Protein AF-A0A2H9PTA5-F1 (afdb_monomer)

Solvent-accessible surface area (backbone atoms only — not comparable to full-atom values): 11024 Å² total; per-residue (Å²): 122,48,74,57,98,86,45,76,30,78,51,72,66,49,39,46,55,48,64,68,70,47,54,70,69,61,44,50,52,39,56,76,72,36,46,62,18,50,44,36,25,69,76,65,67,36,53,55,58,11,53,51,41,61,73,38,91,43,72,67,51,35,45,45,54,54,42,55,61,47,40,54,53,44,40,57,26,69,36,82,47,100,76,59,67,31,72,74,50,74,44,82,86,45,58,68,69,48,54,50,52,42,53,49,52,53,52,55,42,68,40,52,39,57,82,94,62,37,47,71,46,92,83,70,49,81,30,40,29,56,59,47,40,47,55,48,36,77,73,52,52,71,69,57,44,51,74,44,40,52,101,88,46,36,51,63,23,53,42,36,26,72,63,68,67,36,54,68,62,16,59,65,43,48,77,45,86,47,44,67,54,32,41,51,47,54,49,50,64,56,44,54,56,60,74,64,85

Mean predicted aligned error: 10.36 Å

pLDDT: mean 80.65, std 17.38, range [29.5, 98.12]

Secondary structure (DSSP, 8-state):
-EEETTEEE-SHHHHHHHHHHS-HHHHHHHHHTTHHHHHHHHHS--HHHHHHHHT--SHHHHHHHHHHHHHHHHHHHTT-SSS---TTTS-TTS-HHHHHHHHHHHHHHTPPPPGGG-EE-TT--EE-SHHHHHHHHHH--HHHHHHHEETTEEHHHHHHHHTS--HHHHHHHTT--SHHHHHHHHHHHHHHTGGG-

Structure (mmCIF, N/CA/C/O backbone):
data_AF-A0A2H9PTA5-F1
#
_entry.id   AF-A0A2H9PTA5-F1
#
loop_
_atom_site.group_PDB
_atom_site.id
_atom_site.type_symbol
_atom_site.label_atom_id
_atom_site.label_alt_id
_atom_site.label_comp_id
_atom_site.label_asym_id
_atom_site.label_entity_id
_atom_site.label_seq_id
_atom_site.pdbx_PDB_ins_code
_atom_site.Cartn_x
_atom_site.Cartn_y
_atom_site.Cartn_z
_atom_site.occupancy
_atom_site.B_iso_or_equiv
_atom_site.auth_seq_id
_atom_site.auth_comp_id
_atom_site.auth_asym_id
_atom_site.auth_atom_id
_atom_site.pdbx_PDB_model_num
ATOM 1 N N . PHE A 1 1 ? 10.442 -15.833 -9.666 1.00 66.56 1 PHE A N 1
ATOM 2 C CA . PHE A 1 1 ? 11.610 -14.978 -9.965 1.00 66.56 1 PHE A CA 1
ATOM 3 C C . PHE A 1 1 ? 11.632 -14.713 -11.459 1.00 66.56 1 PHE A C 1
ATOM 5 O O . PHE A 1 1 ? 11.090 -15.524 -12.198 1.00 66.56 1 PHE A O 1
ATOM 12 N N . TRP A 1 2 ? 12.204 -13.598 -11.894 1.00 85.12 2 TRP A N 1
ATOM 13 C CA . TRP A 1 2 ? 12.368 -13.260 -13.309 1.00 85.12 2 TRP A CA 1
ATOM 14 C C . TRP A 1 2 ? 13.850 -13.190 -13.646 1.00 85.12 2 TRP A C 1
ATOM 16 O O . TRP A 1 2 ? 14.659 -12.907 -12.766 1.00 85.12 2 TRP A O 1
ATOM 26 N N . THR A 1 3 ? 14.224 -13.503 -14.880 1.00 84.75 3 THR A N 1
ATOM 27 C CA . THR A 1 3 ? 15.625 -13.487 -15.297 1.00 84.75 3 THR A CA 1
ATOM 28 C C . THR A 1 3 ? 15.784 -12.549 -16.474 1.00 84.75 3 THR A C 1
ATOM 30 O O . THR A 1 3 ? 15.148 -12.741 -17.505 1.00 84.75 3 THR A O 1
ATOM 33 N N . VAL A 1 4 ? 16.666 -11.566 -16.314 1.00 84.56 4 VAL A N 1
ATOM 34 C CA . VAL A 1 4 ? 17.007 -10.577 -17.336 1.00 84.56 4 VAL A CA 1
ATOM 35 C C . VAL A 1 4 ? 18.513 -10.591 -17.515 1.00 84.56 4 VAL A C 1
ATOM 37 O O . VAL A 1 4 ? 19.247 -10.367 -16.554 1.00 84.56 4 VAL A O 1
ATOM 40 N N . ASN A 1 5 ? 18.986 -10.905 -18.723 1.00 83.06 5 ASN A N 1
ATOM 41 C CA . ASN A 1 5 ? 20.417 -11.009 -19.039 1.00 83.06 5 ASN A CA 1
AT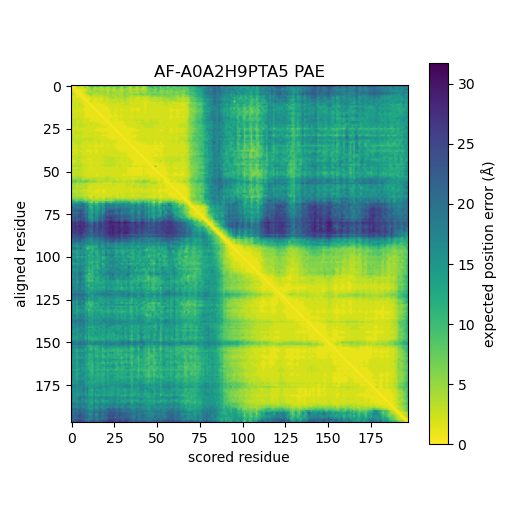OM 42 C C . ASN A 1 5 ? 21.205 -11.859 -18.020 1.00 83.06 5 ASN A C 1
ATOM 44 O O . ASN A 1 5 ? 22.286 -11.488 -17.571 1.00 83.06 5 ASN A O 1
ATOM 48 N N . GLY A 1 6 ? 20.625 -12.985 -17.591 1.00 81.75 6 GLY A N 1
ATOM 49 C CA . GLY A 1 6 ? 21.226 -13.881 -16.594 1.00 81.75 6 GLY A CA 1
ATOM 50 C C . GLY A 1 6 ? 21.138 -13.395 -15.140 1.00 81.75 6 GLY A C 1
ATOM 51 O O . GLY A 1 6 ? 21.416 -14.169 -14.225 1.00 81.75 6 GLY A O 1
ATOM 52 N N . THR A 1 7 ? 20.685 -12.164 -14.894 1.00 81.44 7 THR A N 1
ATOM 53 C CA . THR A 1 7 ? 20.426 -11.649 -13.545 1.00 81.44 7 THR A CA 1
ATOM 54 C C . THR A 1 7 ? 19.051 -12.097 -13.077 1.00 81.44 7 THR A C 1
ATOM 56 O O . THR A 1 7 ? 18.045 -11.867 -13.743 1.00 81.44 7 THR A O 1
ATOM 59 N N . CYS A 1 8 ? 18.999 -12.751 -11.920 1.00 87.69 8 CYS A N 1
ATOM 60 C CA . CYS A 1 8 ? 17.752 -13.193 -11.311 1.00 87.69 8 CYS A CA 1
ATOM 61 C C . CYS A 1 8 ? 17.180 -12.088 -10.415 1.00 87.69 8 CYS A C 1
ATOM 63 O O . CYS A 1 8 ? 17.809 -11.717 -9.426 1.00 87.69 8 CYS A O 1
ATOM 65 N N . VAL A 1 9 ? 15.984 -11.618 -10.753 1.00 87.44 9 VAL A N 1
ATOM 66 C CA . VAL A 1 9 ? 15.215 -10.593 -10.053 1.00 87.44 9 VAL A CA 1
ATOM 67 C C . VAL A 1 9 ? 14.108 -11.255 -9.235 1.00 87.44 9 VAL A C 1
ATOM 69 O O . VAL A 1 9 ? 13.284 -12.019 -9.755 1.00 87.44 9 VAL A O 1
ATOM 72 N N . ARG A 1 10 ? 14.091 -10.997 -7.925 1.00 80.94 10 ARG A N 1
ATOM 73 C CA . ARG A 1 10 ? 13.157 -11.640 -6.982 1.00 80.94 10 ARG A CA 1
ATOM 74 C C . ARG A 1 10 ? 12.347 -10.663 -6.147 1.00 80.94 10 ARG A C 1
ATOM 76 O O . ARG A 1 10 ? 11.330 -11.061 -5.596 1.00 80.94 10 ARG A O 1
ATOM 83 N N . ASN A 1 11 ? 12.785 -9.416 -6.042 1.00 77.62 11 ASN A N 1
ATOM 84 C CA . ASN A 1 11 ? 12.109 -8.368 -5.284 1.00 77.62 11 ASN A CA 1
ATOM 85 C C . ASN A 1 11 ? 12.286 -7.006 -5.974 1.00 77.62 11 ASN A C 1
ATOM 87 O O . ASN A 1 11 ? 13.001 -6.889 -6.968 1.00 77.62 11 ASN A O 1
ATOM 91 N N . VAL A 1 12 ? 11.626 -5.978 -5.442 1.00 80.31 12 VAL A N 1
ATOM 92 C CA . VAL A 1 12 ? 11.647 -4.617 -6.000 1.00 80.31 12 VAL A CA 1
ATOM 93 C C . VAL A 1 12 ? 13.015 -3.934 -5.933 1.00 80.31 12 VAL A C 1
ATOM 95 O O . VAL A 1 12 ? 13.322 -3.139 -6.816 1.00 80.31 12 VAL A O 1
ATOM 98 N N . LEU A 1 13 ? 13.860 -4.266 -4.951 1.00 75.56 13 LEU A N 1
ATOM 99 C CA . LEU A 1 13 ? 15.215 -3.716 -4.856 1.00 75.56 13 LEU A CA 1
ATOM 100 C C . LEU A 1 13 ? 16.120 -4.307 -5.943 1.00 75.56 13 LEU A C 1
ATOM 102 O O . LEU A 1 13 ? 16.784 -3.569 -6.667 1.00 75.56 13 LEU A O 1
ATOM 106 N N . GLU A 1 14 ? 16.092 -5.631 -6.099 1.00 81.69 14 GLU A N 1
ATOM 107 C CA . GLU A 1 14 ? 16.781 -6.337 -7.183 1.00 81.69 14 GLU A CA 1
ATOM 108 C C . GLU A 1 14 ? 16.258 -5.884 -8.553 1.00 81.69 14 GLU A C 1
ATOM 110 O O . GLU A 1 14 ? 17.028 -5.795 -9.506 1.00 81.69 14 GLU A O 1
ATOM 115 N N . LEU A 1 15 ? 14.967 -5.546 -8.658 1.00 87.38 15 LEU A N 1
ATOM 116 C CA . LEU A 1 15 ? 14.390 -4.985 -9.877 1.00 87.38 15 LEU A CA 1
ATOM 117 C C . LEU A 1 15 ? 14.953 -3.594 -10.174 1.00 87.38 15 LEU A C 1
ATOM 119 O O . LEU A 1 15 ? 15.344 -3.342 -11.308 1.00 87.38 15 LEU A O 1
ATOM 123 N N . ALA A 1 16 ? 15.026 -2.708 -9.177 1.00 85.62 16 ALA A N 1
ATOM 124 C CA . ALA A 1 16 ? 15.640 -1.391 -9.337 1.00 85.62 16 ALA A CA 1
ATOM 125 C C . ALA A 1 16 ? 17.106 -1.514 -9.782 1.00 85.62 16 ALA A C 1
ATOM 127 O O . ALA A 1 16 ? 17.514 -0.865 -10.741 1.00 85.62 16 ALA A O 1
ATOM 128 N N . GLN A 1 17 ? 17.874 -2.399 -9.139 1.00 82.31 17 GLN A N 1
ATOM 129 C CA . GLN A 1 17 ? 19.265 -2.680 -9.509 1.00 82.31 17 GLN A CA 1
ATOM 130 C C . GLN A 1 17 ? 19.382 -3.227 -10.936 1.00 82.31 17 GLN A C 1
ATOM 132 O O . GLN A 1 17 ? 20.259 -2.802 -11.685 1.00 82.31 17 GLN A O 1
ATOM 137 N N . CYS A 1 18 ? 18.483 -4.135 -11.326 1.00 91.06 18 CYS A N 1
ATOM 138 C CA . CYS A 1 18 ? 18.420 -4.679 -12.677 1.00 91.06 18 CYS A CA 1
ATOM 139 C C . CYS A 1 18 ? 18.107 -3.587 -13.706 1.00 91.06 18 CYS A C 1
ATOM 141 O O . CYS A 1 18 ? 18.875 -3.403 -14.641 1.00 91.06 18 CYS A O 1
ATOM 143 N N . ILE A 1 19 ? 17.046 -2.800 -13.512 1.00 91.19 19 ILE A N 1
ATOM 144 C CA . ILE A 1 19 ? 16.679 -1.695 -14.414 1.00 91.19 19 ILE A CA 1
ATOM 145 C C . ILE A 1 19 ? 17.823 -0.684 -14.542 1.00 91.19 19 ILE A C 1
ATOM 147 O O . ILE A 1 19 ? 18.074 -0.161 -15.627 1.00 91.19 19 ILE A O 1
ATOM 151 N N . GLN A 1 20 ? 18.534 -0.413 -13.447 1.00 90.88 20 GLN A N 1
ATOM 152 C CA . GLN A 1 20 ? 19.657 0.514 -13.453 1.00 90.88 20 GLN A CA 1
ATOM 153 C C . GLN A 1 20 ? 20.854 -0.004 -14.264 1.00 90.88 20 GLN A C 1
ATOM 155 O O . GLN A 1 20 ? 21.543 0.808 -14.880 1.00 90.88 20 GLN A O 1
ATOM 160 N N . SER A 1 21 ? 21.090 -1.321 -14.294 1.00 90.94 21 SER A N 1
ATOM 161 C CA . SER A 1 21 ? 22.225 -1.932 -14.997 1.00 90.94 21 SER A CA 1
ATOM 162 C C . SER A 1 21 ? 21.968 -2.257 -16.471 1.00 90.94 21 SER A C 1
ATOM 164 O O . SER A 1 21 ? 22.924 -2.515 -17.202 1.00 90.94 21 SER A O 1
ATOM 166 N N . LEU A 1 22 ? 20.712 -2.232 -16.926 1.00 92.31 22 LEU A N 1
ATOM 167 C CA . LEU A 1 22 ? 20.365 -2.466 -18.328 1.00 92.31 22 LEU A CA 1
ATOM 168 C C . LEU A 1 22 ? 20.921 -1.380 -19.257 1.00 92.31 22 LEU A C 1
ATOM 170 O O . LEU A 1 22 ? 20.969 -0.198 -18.913 1.00 92.31 22 LEU A O 1
ATOM 174 N N . ASP A 1 23 ? 21.284 -1.750 -20.481 1.00 94.31 23 ASP A N 1
ATOM 175 C CA . ASP A 1 23 ? 21.436 -0.773 -21.557 1.00 94.31 23 ASP A CA 1
ATOM 176 C C . ASP A 1 23 ? 20.057 -0.246 -22.007 1.00 94.31 23 ASP A C 1
ATOM 178 O O . ASP A 1 23 ? 19.011 -0.819 -21.695 1.00 94.31 23 ASP A O 1
ATOM 182 N N . GLU A 1 24 ? 20.040 0.888 -22.713 1.00 92.88 24 GLU A N 1
ATOM 183 C CA . GLU A 1 24 ? 18.778 1.554 -23.069 1.00 92.88 24 GLU A CA 1
ATOM 184 C C . GLU A 1 24 ? 17.932 0.732 -24.040 1.00 92.88 24 GLU A C 1
ATOM 186 O O . GLU A 1 24 ? 16.713 0.722 -23.905 1.00 92.88 24 GLU A O 1
ATOM 191 N N . ALA A 1 25 ? 18.548 -0.006 -24.967 1.00 94.75 25 ALA A N 1
ATOM 192 C CA . ALA A 1 25 ? 17.800 -0.827 -25.911 1.00 94.75 25 ALA A CA 1
ATOM 193 C C . ALA A 1 25 ? 17.107 -1.990 -25.190 1.00 94.75 25 ALA A C 1
ATOM 195 O O . ALA A 1 25 ? 15.915 -2.218 -25.401 1.00 94.75 25 ALA A O 1
ATOM 196 N N . THR A 1 26 ? 17.814 -2.671 -24.284 1.00 94.62 26 THR A N 1
ATOM 197 C CA . THR A 1 26 ? 17.233 -3.756 -23.482 1.00 94.62 26 THR A CA 1
ATOM 198 C C . THR A 1 26 ? 16.133 -3.248 -22.548 1.00 94.62 26 THR A C 1
ATOM 200 O O . THR A 1 26 ? 15.065 -3.858 -22.471 1.00 94.62 26 THR A O 1
ATOM 203 N N . TYR A 1 27 ? 16.349 -2.115 -21.867 1.00 94.44 27 TYR A N 1
ATOM 204 C CA . TYR A 1 27 ? 15.319 -1.501 -21.024 1.00 94.44 27 TYR A CA 1
ATOM 205 C C . TYR A 1 27 ? 14.057 -1.170 -21.831 1.00 94.44 27 TYR A C 1
ATOM 207 O O . TYR A 1 27 ? 12.963 -1.569 -21.436 1.00 94.44 27 TYR A O 1
ATOM 215 N N . GLN A 1 28 ? 14.205 -0.483 -22.970 1.00 93.75 28 GLN A N 1
ATOM 216 C CA . GLN A 1 28 ? 13.075 -0.106 -23.823 1.00 93.75 28 GLN A CA 1
ATOM 217 C C . GLN A 1 28 ? 12.346 -1.334 -24.367 1.00 93.75 28 GLN A C 1
ATOM 219 O O . GLN A 1 28 ? 11.119 -1.341 -24.388 1.00 93.75 28 GLN A O 1
ATOM 224 N N . GLY A 1 29 ? 13.080 -2.391 -24.729 1.00 94.75 29 GLY A N 1
ATOM 225 C CA . GLY A 1 29 ? 12.498 -3.672 -25.113 1.00 94.75 29 GLY A CA 1
ATOM 226 C C . GLY A 1 29 ? 11.561 -4.208 -24.031 1.00 94.75 29 GLY A C 1
ATOM 227 O O . GLY A 1 29 ? 10.374 -4.386 -24.287 1.00 94.75 29 GLY A O 1
ATOM 228 N N . HIS A 1 30 ? 12.048 -4.392 -22.805 1.00 94.50 30 HIS A N 1
ATOM 229 C CA . HIS A 1 30 ? 11.217 -4.884 -21.700 1.00 94.50 30 HIS A CA 1
ATOM 230 C C . HIS A 1 30 ? 10.069 -3.936 -21.326 1.00 94.50 30 HIS A C 1
ATOM 232 O O . HIS A 1 30 ? 8.968 -4.389 -21.007 1.00 94.50 30 HIS A O 1
ATOM 238 N N . GLN A 1 31 ? 10.300 -2.622 -21.386 1.00 94.50 31 GLN A N 1
ATOM 239 C CA . GLN A 1 31 ? 9.284 -1.617 -21.081 1.00 94.50 31 GLN A CA 1
ATOM 240 C C . GLN A 1 31 ? 8.134 -1.651 -22.096 1.00 94.50 31 GLN A C 1
ATOM 242 O O . GLN A 1 31 ? 6.973 -1.644 -21.699 1.00 94.50 31 GLN A O 1
ATOM 247 N N . GLN A 1 32 ? 8.439 -1.744 -23.394 1.00 93.56 32 GLN A N 1
ATOM 248 C CA . GLN A 1 32 ? 7.432 -1.812 -24.460 1.00 93.56 32 GLN A CA 1
ATOM 249 C C . GLN A 1 32 ? 6.572 -3.075 -24.381 1.00 93.56 32 GLN A C 1
ATOM 251 O O . GLN A 1 32 ? 5.386 -3.026 -24.699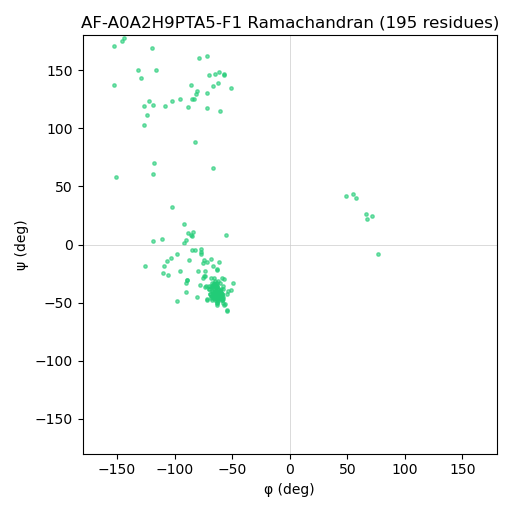 1.00 93.56 32 GL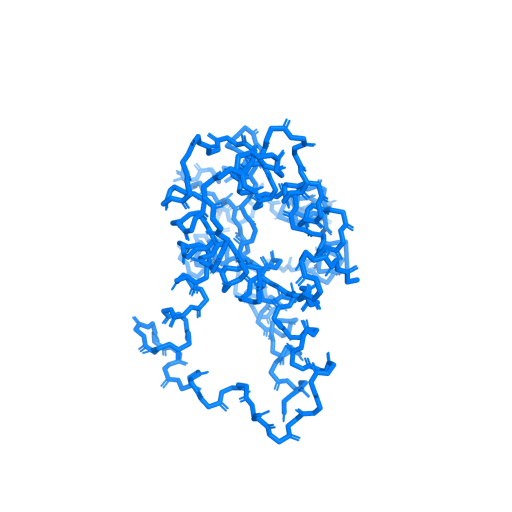N A O 1
ATOM 256 N N . HIS A 1 33 ? 7.151 -4.192 -23.936 1.00 94.94 33 HIS A N 1
ATOM 257 C CA . HIS A 1 33 ? 6.416 -5.441 -23.732 1.00 94.94 33 HIS A CA 1
ATOM 258 C C . HIS A 1 33 ? 5.673 -5.491 -22.387 1.00 94.94 33 HIS A C 1
ATOM 260 O O . HIS A 1 33 ? 4.929 -6.436 -22.134 1.00 94.94 33 HIS A O 1
ATOM 266 N N . GLY A 1 34 ? 5.842 -4.484 -21.520 1.00 94.25 34 GLY A N 1
ATOM 267 C CA . GLY A 1 34 ? 5.227 -4.465 -20.194 1.00 94.25 34 GLY A CA 1
ATOM 268 C C . GLY A 1 34 ? 5.770 -5.555 -19.265 1.00 94.25 34 GLY A C 1
ATOM 269 O O . GLY A 1 34 ? 5.066 -5.997 -18.355 1.00 94.25 34 GLY A O 1
ATOM 270 N N . ASP A 1 35 ? 7.008 -6.011 -19.474 1.00 94.94 35 ASP A N 1
ATOM 271 C CA . ASP A 1 35 ? 7.580 -7.124 -18.710 1.00 94.94 35 ASP A CA 1
ATOM 272 C C . ASP A 1 35 ? 7.745 -6.751 -17.232 1.00 94.94 35 ASP A C 1
ATOM 274 O O . ASP A 1 35 ? 7.382 -7.520 -16.339 1.00 94.94 35 ASP A O 1
ATOM 278 N N . PHE A 1 36 ? 8.228 -5.533 -16.961 1.00 93.88 36 PHE A N 1
ATOM 279 C CA . PHE A 1 36 ? 8.407 -5.026 -15.600 1.00 93.88 36 PHE A CA 1
ATOM 280 C C . PHE A 1 36 ? 7.072 -4.898 -14.856 1.00 93.88 36 PHE A C 1
ATOM 282 O O . PHE A 1 36 ? 6.938 -5.389 -13.732 1.00 93.88 36 PHE A O 1
ATOM 289 N N . SER A 1 37 ? 6.077 -4.254 -15.476 1.00 93.38 37 SER A N 1
ATOM 290 C CA . SER A 1 37 ? 4.762 -4.025 -14.870 1.00 93.38 37 SER A CA 1
ATOM 291 C C . SER A 1 37 ? 4.020 -5.339 -14.627 1.00 93.38 37 SER A C 1
ATOM 293 O O . SER A 1 37 ? 3.480 -5.551 -13.535 1.00 93.38 37 SER A O 1
ATOM 295 N N . SER A 1 38 ? 4.058 -6.252 -15.601 1.00 93.50 38 SER A N 1
ATOM 296 C CA . SER A 1 38 ? 3.453 -7.581 -15.509 1.00 93.50 38 SER A CA 1
ATOM 297 C C . SER A 1 38 ? 4.116 -8.422 -14.427 1.00 93.50 38 SER A C 1
ATOM 299 O O . SER A 1 38 ? 3.429 -9.026 -13.599 1.00 93.50 38 SER A O 1
ATOM 301 N N . TRP A 1 39 ? 5.451 -8.444 -14.382 1.00 93.69 39 TRP A N 1
ATOM 302 C CA . TRP A 1 39 ? 6.174 -9.214 -13.380 1.00 93.69 39 TRP A CA 1
ATOM 303 C C . TRP A 1 39 ? 5.877 -8.720 -11.963 1.00 93.69 39 TRP A C 1
ATOM 305 O O . TRP A 1 39 ? 5.521 -9.523 -11.099 1.00 93.69 39 TRP A O 1
ATOM 315 N N . VAL A 1 40 ? 5.946 -7.409 -11.724 1.00 86.19 40 VAL A N 1
ATOM 316 C CA . VAL A 1 40 ? 5.652 -6.832 -10.405 1.00 86.19 40 VAL A CA 1
ATOM 317 C C . VAL A 1 40 ? 4.201 -7.087 -9.987 1.00 86.19 40 VAL A C 1
ATOM 319 O O . VAL A 1 40 ? 3.954 -7.500 -8.852 1.00 86.19 40 VAL A O 1
ATOM 322 N N . SER A 1 41 ? 3.241 -6.895 -10.894 1.00 85.25 41 SER A N 1
ATOM 323 C CA . SER A 1 41 ? 1.820 -7.106 -10.591 1.00 85.25 41 SER A CA 1
ATOM 324 C C . SER A 1 41 ? 1.522 -8.559 -10.245 1.00 85.25 41 SER A C 1
ATOM 326 O O . SER A 1 41 ? 0.862 -8.834 -9.246 1.00 85.25 41 SER A O 1
ATOM 328 N N . ASN A 1 42 ? 2.031 -9.490 -11.051 1.00 86.44 42 ASN A N 1
ATOM 329 C CA . ASN A 1 42 ? 1.621 -10.889 -10.985 1.00 86.44 42 ASN A CA 1
ATOM 330 C C . ASN A 1 42 ? 2.488 -11.706 -10.028 1.00 86.44 42 ASN A C 1
ATOM 332 O O . ASN A 1 42 ? 1.971 -12.540 -9.294 1.00 86.44 42 ASN A O 1
ATOM 336 N N . SER A 1 43 ? 3.804 -11.477 -10.033 1.00 85.50 43 SER A N 1
ATOM 337 C CA . SER A 1 43 ? 4.750 -12.281 -9.248 1.00 85.50 43 SER A CA 1
ATOM 338 C C . SER A 1 43 ? 4.984 -11.729 -7.849 1.00 85.50 43 SER A C 1
ATOM 340 O O . SER A 1 43 ? 5.227 -12.506 -6.931 1.00 85.50 43 SER A O 1
ATOM 342 N N . LEU A 1 44 ? 4.946 -10.403 -7.676 1.00 76.50 44 LEU A N 1
ATOM 343 C CA . LEU A 1 44 ? 5.096 -9.782 -6.355 1.00 76.50 44 LEU A CA 1
ATOM 344 C C . LEU A 1 44 ? 3.753 -9.418 -5.718 1.00 76.50 44 LEU A C 1
ATOM 346 O O . LEU A 1 44 ? 3.725 -9.066 -4.541 1.00 76.50 44 LEU A O 1
ATOM 350 N N . HIS A 1 45 ? 2.651 -9.537 -6.467 1.00 76.12 45 HIS A N 1
ATOM 351 C CA . HIS A 1 45 ? 1.321 -9.097 -6.049 1.00 76.12 45 HIS A CA 1
ATOM 352 C C . HIS A 1 45 ? 1.300 -7.618 -5.642 1.00 76.12 45 HIS A C 1
ATOM 354 O O . HIS A 1 45 ? 0.701 -7.278 -4.627 1.00 76.12 45 HIS A O 1
ATOM 360 N N . LEU A 1 46 ? 1.973 -6.766 -6.429 1.00 74.44 46 LEU A N 1
ATOM 361 C CA . LEU A 1 46 ? 2.036 -5.310 -6.238 1.00 74.44 46 LEU A CA 1
ATOM 362 C C . LEU A 1 46 ? 1.436 -4.564 -7.449 1.00 74.44 46 LEU A C 1
ATOM 364 O O . LEU A 1 46 ? 2.150 -3.821 -8.137 1.00 74.44 46 LEU A O 1
ATOM 368 N N . PRO A 1 47 ? 0.146 -4.768 -7.773 1.00 80.50 47 PRO A N 1
ATOM 369 C CA . PRO A 1 47 ? -0.475 -4.217 -8.979 1.00 80.50 47 PRO A CA 1
ATOM 370 C C . PRO A 1 47 ? -0.421 -2.684 -9.064 1.00 80.50 47 PRO A C 1
ATOM 372 O O . PRO A 1 47 ? -0.358 -2.129 -10.159 1.00 80.50 47 PRO A O 1
ATOM 375 N N . GLY A 1 48 ? -0.395 -1.967 -7.941 1.00 77.31 48 GLY A N 1
ATOM 376 C CA . GLY A 1 48 ? -0.210 -0.519 -7.916 1.00 77.31 48 GLY A CA 1
ATOM 377 C C . GLY A 1 48 ? 1.164 -0.080 -8.425 1.00 77.31 48 GLY A C 1
ATOM 378 O O . GLY A 1 48 ? 1.252 0.906 -9.157 1.00 77.31 48 GLY A O 1
ATOM 379 N N . LEU A 1 49 ? 2.232 -0.806 -8.073 1.00 81.69 49 LEU A N 1
ATOM 380 C CA . LEU A 1 49 ? 3.568 -0.521 -8.607 1.00 81.69 49 LEU A CA 1
ATOM 381 C C . LEU A 1 49 ? 3.656 -0.959 -10.070 1.00 81.69 49 LEU A C 1
ATOM 383 O O . LEU A 1 49 ? 4.273 -0.261 -10.866 1.00 81.69 49 LEU A O 1
ATOM 387 N N . GLY A 1 50 ? 2.990 -2.055 -10.438 1.00 87.19 50 GLY A N 1
ATOM 388 C CA . GLY A 1 50 ? 2.864 -2.470 -11.831 1.00 87.19 50 GLY A CA 1
ATOM 389 C C . GLY A 1 50 ? 2.260 -1.385 -12.722 1.00 87.19 50 GLY A C 1
ATOM 390 O O . GLY A 1 50 ? 2.885 -1.004 -13.705 1.00 87.19 50 GLY A O 1
ATOM 391 N N . ARG A 1 51 ? 1.116 -0.805 -12.329 1.00 87.81 51 ARG A N 1
ATOM 392 C CA . ARG A 1 51 ? 0.499 0.332 -13.042 1.00 87.81 51 ARG A CA 1
ATOM 393 C C . ARG A 1 51 ? 1.419 1.549 -13.113 1.00 87.81 51 ARG A C 1
ATOM 395 O O . ARG A 1 51 ? 1.513 2.202 -14.147 1.00 87.81 51 ARG A O 1
ATOM 402 N N . ALA A 1 52 ? 2.116 1.856 -12.016 1.00 83.56 52 ALA A N 1
ATOM 403 C CA . ALA A 1 52 ? 3.071 2.959 -12.003 1.00 83.56 52 ALA A CA 1
ATOM 404 C C . ALA A 1 52 ? 4.205 2.726 -13.017 1.00 83.56 52 ALA A C 1
ATOM 406 O O . ALA A 1 52 ? 4.532 3.636 -13.772 1.00 83.56 52 ALA A O 1
ATOM 407 N N . LEU A 1 53 ? 4.752 1.507 -13.078 1.00 89.62 53 LEU A N 1
ATOM 408 C CA . LEU A 1 53 ? 5.779 1.116 -14.046 1.00 89.62 53 LEU A CA 1
ATOM 409 C C . LEU A 1 53 ? 5.267 1.106 -15.486 1.00 89.62 53 LEU A C 1
ATOM 411 O O . LEU A 1 53 ? 5.999 1.504 -16.377 1.00 89.62 53 LEU A O 1
ATOM 415 N N . GLU A 1 54 ? 4.025 0.700 -15.722 1.00 92.19 54 GLU A N 1
ATOM 416 C CA . GLU A 1 54 ? 3.411 0.734 -17.053 1.00 92.19 54 GLU A CA 1
ATOM 417 C C . GLU A 1 54 ? 3.280 2.169 -17.586 1.00 92.19 54 GLU A C 1
ATOM 419 O O . GLU A 1 54 ? 3.494 2.426 -18.767 1.00 92.19 54 GLU A O 1
ATOM 424 N N . SER A 1 55 ? 2.989 3.127 -16.701 1.00 88.19 55 SER A N 1
ATOM 425 C CA . SER A 1 55 ? 2.838 4.541 -17.066 1.00 88.19 55 SER A CA 1
ATOM 426 C C . SER A 1 55 ? 4.157 5.293 -17.295 1.00 88.19 55 SER A C 1
ATOM 428 O O . SER A 1 55 ? 4.137 6.449 -17.723 1.00 88.19 55 SER A O 1
ATOM 430 N N . THR A 1 56 ? 5.312 4.691 -16.991 1.00 90.12 56 THR A N 1
ATOM 431 C CA . THR A 1 56 ? 6.602 5.376 -17.124 1.00 90.12 56 THR A CA 1
ATOM 432 C C . THR A 1 56 ? 7.149 5.246 -18.544 1.00 90.12 56 THR A C 1
ATOM 434 O O . THR A 1 56 ? 7.124 4.190 -19.168 1.00 90.12 56 THR A O 1
ATOM 437 N N . THR A 1 57 ? 7.678 6.344 -19.081 1.00 84.75 57 THR A N 1
ATOM 438 C CA . THR A 1 57 ? 8.256 6.379 -20.438 1.00 84.75 57 THR A CA 1
ATOM 439 C C . THR A 1 57 ? 9.780 6.374 -20.434 1.00 84.75 57 THR A C 1
ATOM 441 O O . THR A 1 57 ? 10.411 6.192 -21.472 1.00 84.75 57 THR A O 1
ATOM 444 N N . THR A 1 58 ? 10.395 6.570 -19.267 1.00 90.38 58 THR A N 1
ATOM 445 C CA . THR A 1 58 ? 11.849 6.639 -19.119 1.00 90.38 58 THR A CA 1
ATOM 446 C C . THR A 1 58 ? 12.319 5.750 -17.984 1.00 90.38 58 THR A C 1
ATOM 448 O O . THR A 1 58 ? 11.630 5.578 -16.975 1.00 90.38 58 THR A O 1
ATOM 451 N N . ARG A 1 59 ? 13.547 5.245 -18.118 1.00 91.69 59 ARG A N 1
ATOM 452 C CA . ARG A 1 59 ? 14.226 4.482 -17.068 1.00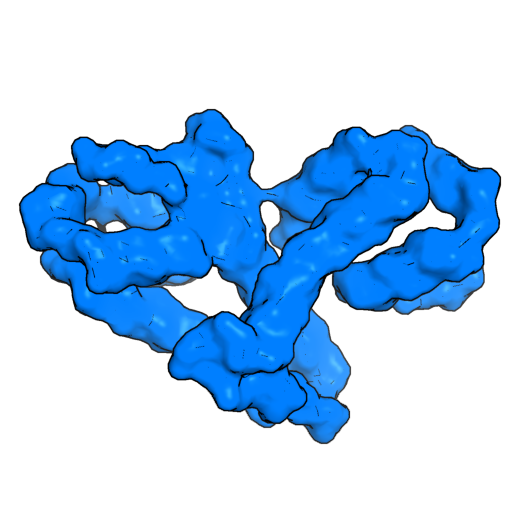 91.69 59 ARG A CA 1
ATOM 453 C C . ARG A 1 59 ? 14.283 5.242 -15.749 1.00 91.69 59 ARG A C 1
ATOM 455 O O . ARG A 1 59 ? 14.023 4.674 -14.695 1.00 91.69 59 ARG A O 1
ATOM 462 N N . GLN A 1 60 ? 14.576 6.540 -15.808 1.00 87.00 60 GLN A N 1
ATOM 463 C CA . GLN A 1 60 ? 14.644 7.380 -14.617 1.00 87.00 60 GLN A CA 1
ATOM 464 C C . GLN A 1 60 ? 13.279 7.492 -13.927 1.00 87.00 60 GLN A C 1
ATOM 466 O O . GLN A 1 60 ? 13.220 7.437 -12.703 1.00 87.00 60 GLN A O 1
ATOM 471 N N . ALA A 1 61 ? 12.184 7.598 -14.688 1.00 83.06 61 ALA A N 1
ATOM 472 C CA . ALA A 1 61 ? 10.836 7.606 -14.129 1.00 83.06 61 ALA A CA 1
ATOM 473 C C . ALA A 1 61 ? 10.460 6.246 -13.520 1.00 83.06 61 ALA A C 1
ATOM 475 O O . ALA A 1 61 ? 9.875 6.217 -12.441 1.00 83.06 61 ALA A O 1
ATOM 476 N N . ALA A 1 62 ? 10.833 5.127 -14.150 1.00 86.44 62 ALA A N 1
ATOM 477 C CA . ALA A 1 62 ? 10.631 3.792 -13.584 1.00 86.44 62 ALA A CA 1
ATOM 478 C C . ALA A 1 62 ? 11.410 3.601 -12.273 1.00 86.44 62 ALA A C 1
ATOM 480 O O . ALA A 1 62 ? 10.839 3.180 -11.266 1.00 86.44 62 ALA A O 1
ATOM 481 N N . LEU A 1 63 ? 12.691 3.986 -12.254 1.00 84.06 63 LEU A N 1
ATOM 482 C CA . LEU A 1 63 ? 13.516 3.977 -11.046 1.00 84.06 63 LEU A CA 1
ATOM 483 C C . LEU A 1 63 ? 12.938 4.898 -9.977 1.00 84.06 63 LEU A C 1
ATOM 485 O O . LEU A 1 63 ? 12.917 4.513 -8.819 1.00 84.06 63 LEU A O 1
ATOM 489 N N . LEU A 1 64 ? 12.421 6.073 -10.339 1.00 78.00 64 LEU A N 1
ATOM 490 C CA . LEU A 1 64 ? 11.755 6.971 -9.400 1.00 78.00 64 LEU A CA 1
ATOM 491 C C . LEU A 1 64 ? 10.434 6.385 -8.883 1.00 78.00 64 LEU A C 1
ATOM 493 O O . LEU A 1 64 ? 10.132 6.549 -7.713 1.00 78.00 64 LEU A O 1
ATOM 497 N N . ALA A 1 65 ? 9.656 5.672 -9.696 1.00 78.06 65 ALA A N 1
ATOM 498 C CA . ALA A 1 65 ? 8.429 5.009 -9.253 1.00 78.06 65 ALA A CA 1
ATOM 499 C C . ALA A 1 65 ? 8.725 3.873 -8.259 1.00 78.06 65 ALA A C 1
ATOM 501 O O . ALA A 1 65 ? 8.076 3.775 -7.212 1.00 78.06 65 ALA A O 1
ATOM 502 N N . ILE A 1 66 ? 9.746 3.059 -8.551 1.00 79.31 66 ILE A N 1
ATOM 503 C CA . ILE A 1 66 ? 10.246 2.025 -7.636 1.00 79.31 66 ILE A CA 1
ATOM 504 C C . ILE A 1 66 ? 10.800 2.685 -6.380 1.00 79.31 66 ILE A C 1
ATOM 506 O O . ILE A 1 66 ? 10.431 2.298 -5.273 1.00 79.31 66 ILE A O 1
ATOM 510 N N . ASN A 1 67 ? 11.636 3.709 -6.540 1.00 71.06 67 ASN A N 1
ATOM 511 C CA . ASN A 1 67 ? 12.312 4.369 -5.439 1.00 71.06 67 ASN A CA 1
ATOM 512 C C . ASN A 1 67 ? 11.351 5.179 -4.595 1.00 71.06 67 ASN A C 1
ATOM 514 O O . ASN A 1 67 ? 11.514 5.116 -3.406 1.00 71.06 67 ASN A O 1
ATOM 518 N N . ASN A 1 68 ? 10.336 5.873 -5.097 1.00 67.25 68 ASN A N 1
ATOM 519 C CA . ASN A 1 68 ? 9.397 6.627 -4.256 1.00 67.25 68 ASN A CA 1
ATOM 520 C C . ASN A 1 68 ? 8.588 5.692 -3.352 1.00 67.25 68 ASN A C 1
ATOM 522 O O . ASN A 1 68 ? 8.433 5.956 -2.160 1.00 67.25 68 ASN A O 1
ATOM 526 N N . ARG A 1 69 ? 8.162 4.541 -3.884 1.00 64.00 69 ARG A N 1
ATOM 527 C CA . ARG A 1 69 ? 7.508 3.494 -3.087 1.00 64.00 69 ARG A CA 1
ATOM 528 C C . ARG A 1 69 ? 8.492 2.808 -2.137 1.00 64.00 69 ARG A C 1
ATOM 530 O O . ARG A 1 69 ? 8.148 2.550 -0.990 1.00 64.00 69 ARG A O 1
ATOM 537 N N . SER A 1 70 ? 9.743 2.629 -2.563 1.00 56.44 70 SER A N 1
ATOM 538 C CA . SER A 1 70 ? 10.843 2.151 -1.715 1.00 56.44 70 SER A CA 1
ATOM 539 C C . SER A 1 70 ? 11.378 3.220 -0.761 1.00 56.44 70 SER A C 1
ATOM 541 O O . SER A 1 70 ? 12.062 2.868 0.178 1.00 56.44 70 SER A O 1
ATOM 543 N N . THR A 1 71 ? 11.094 4.507 -0.960 1.00 46.91 71 THR A N 1
ATOM 544 C CA . THR A 1 71 ? 11.594 5.642 -0.169 1.00 46.91 71 THR A CA 1
ATOM 545 C C . THR A 1 71 ? 10.647 5.890 0.978 1.00 46.91 71 THR A C 1
ATOM 547 O O . THR A 1 71 ? 11.113 6.220 2.047 1.00 46.91 71 THR A O 1
ATOM 550 N N . LEU A 1 72 ? 9.354 5.603 0.832 1.00 47.81 72 LEU A N 1
ATOM 551 C CA . LEU A 1 72 ? 8.466 5.405 1.978 1.00 47.81 72 LEU A CA 1
ATOM 552 C C . LEU A 1 72 ? 8.926 4.219 2.833 1.00 47.81 72 LEU A C 1
ATOM 554 O O . LEU A 1 72 ? 9.060 4.372 4.042 1.00 47.81 72 LEU A O 1
ATOM 558 N N . VAL A 1 73 ? 9.290 3.085 2.216 1.00 48.44 73 VAL A N 1
ATOM 559 C CA . VAL A 1 73 ? 9.947 1.975 2.934 1.00 48.44 73 VAL A CA 1
ATOM 560 C C . VAL A 1 73 ? 11.256 2.445 3.569 1.00 48.44 73 VAL A C 1
ATOM 562 O O . VAL A 1 73 ? 11.463 2.217 4.749 1.00 48.44 73 VAL A O 1
ATOM 565 N N . LEU A 1 74 ? 12.124 3.154 2.846 1.00 41.19 74 LEU A N 1
ATOM 566 C CA . LEU A 1 74 ? 13.436 3.584 3.327 1.00 41.19 74 LEU A CA 1
ATOM 567 C C . LEU A 1 74 ? 13.365 4.744 4.318 1.00 41.19 74 LEU A C 1
ATOM 569 O O . LEU A 1 74 ? 14.239 4.808 5.151 1.00 41.19 74 LEU A O 1
ATOM 573 N N . GLN A 1 75 ? 12.366 5.621 4.304 1.00 42.03 75 GLN A N 1
ATOM 574 C CA . GLN A 1 75 ? 12.147 6.680 5.301 1.00 42.03 75 GLN A CA 1
ATOM 575 C C . GLN A 1 75 ? 11.539 6.098 6.576 1.00 42.03 75 GLN A C 1
ATOM 577 O O . GLN A 1 75 ? 11.899 6.516 7.678 1.00 42.03 75 GLN A O 1
ATOM 582 N N . VAL A 1 76 ? 10.681 5.081 6.427 1.00 41.59 76 VAL A N 1
ATOM 583 C CA . VAL A 1 76 ? 10.262 4.205 7.525 1.00 41.59 76 VAL A CA 1
ATOM 584 C C . VAL A 1 76 ? 11.474 3.458 8.093 1.00 41.59 76 VAL A C 1
ATOM 586 O O . VAL A 1 76 ? 11.616 3.417 9.310 1.00 41.59 76 VAL A O 1
ATOM 589 N N . LEU A 1 77 ? 12.394 2.956 7.257 1.00 39.12 77 LEU A N 1
ATOM 590 C CA . LEU A 1 77 ? 13.628 2.279 7.687 1.00 39.12 77 LEU A CA 1
ATOM 591 C C . LEU A 1 77 ? 14.691 3.251 8.246 1.00 39.12 77 LEU A C 1
ATOM 593 O O . LEU A 1 77 ? 15.358 2.917 9.214 1.00 39.12 77 LEU A O 1
ATOM 597 N N . GLN A 1 78 ? 14.831 4.464 7.705 1.00 39.16 78 GLN A N 1
ATOM 598 C CA . GLN A 1 78 ? 15.828 5.489 8.070 1.00 39.16 78 GLN A CA 1
ATOM 599 C C . GLN A 1 78 ? 15.392 6.356 9.261 1.00 39.16 78 GLN A C 1
ATOM 601 O O . GLN A 1 78 ? 16.072 7.322 9.602 1.00 39.16 78 GLN A O 1
ATOM 606 N N . GLY A 1 79 ? 14.276 6.023 9.915 1.00 37.38 79 GLY A N 1
ATOM 607 C CA . GLY A 1 79 ? 13.931 6.583 11.222 1.00 37.38 79 GLY A CA 1
ATOM 608 C C . GLY A 1 79 ? 13.513 8.055 11.219 1.00 37.38 79 GLY A C 1
ATOM 609 O O . GLY A 1 79 ? 13.604 8.705 12.255 1.00 37.38 79 GLY A O 1
ATOM 610 N N . GLN A 1 80 ? 13.015 8.593 10.101 1.00 42.94 80 GLN A N 1
ATOM 611 C CA . GLN A 1 80 ? 12.499 9.973 10.044 1.00 42.94 80 GLN A CA 1
ATOM 612 C C . GLN A 1 80 ? 11.027 10.103 10.505 1.00 42.94 80 GLN A C 1
ATOM 614 O O . GLN A 1 80 ? 10.412 11.154 10.349 1.00 42.94 80 GLN A O 1
ATOM 619 N N . ASN A 1 81 ? 10.458 9.051 11.107 1.00 41.16 81 ASN A N 1
ATOM 620 C CA . ASN A 1 81 ? 9.107 8.991 11.680 1.00 41.16 81 ASN A CA 1
ATOM 621 C C . ASN A 1 81 ? 9.203 8.439 13.130 1.00 41.16 81 ASN A C 1
ATOM 623 O O . ASN A 1 81 ? 10.047 7.569 13.349 1.00 41.16 81 ASN A O 1
ATOM 627 N N . PRO A 1 82 ? 8.399 8.908 14.116 1.00 37.06 82 PRO A N 1
ATOM 628 C CA . PRO A 1 82 ? 8.526 8.663 15.574 1.00 37.06 82 PRO A CA 1
ATOM 629 C C . PRO A 1 82 ? 8.581 7.211 16.105 1.00 37.06 82 PRO A C 1
ATOM 631 O O . PRO A 1 82 ? 8.604 7.008 17.315 1.00 37.06 82 PRO A O 1
ATOM 634 N N . TRP A 1 83 ? 8.683 6.197 15.248 1.00 42.78 83 TRP A N 1
ATOM 635 C CA . TRP A 1 83 ? 8.916 4.789 15.606 1.00 42.78 83 TRP A CA 1
ATOM 636 C C . TRP A 1 83 ? 10.386 4.361 15.374 1.00 42.78 83 TRP A C 1
ATOM 638 O O . TRP A 1 83 ? 10.669 3.217 15.014 1.00 42.78 83 TRP A O 1
ATOM 648 N N . ALA A 1 84 ? 11.312 5.309 15.553 1.00 29.50 84 ALA A N 1
ATOM 649 C CA . ALA A 1 84 ? 12.675 5.399 15.017 1.00 29.50 84 ALA A CA 1
ATOM 650 C C . ALA A 1 84 ? 13.717 4.355 15.495 1.00 29.50 84 ALA A C 1
ATOM 652 O O . ALA A 1 84 ? 14.714 4.709 16.114 1.00 29.50 84 ALA A O 1
ATOM 653 N N . ASN A 1 85 ? 13.546 3.075 15.158 1.00 39.41 85 ASN A N 1
ATOM 654 C CA . ASN A 1 85 ? 14.642 2.090 15.213 1.00 39.41 85 ASN A CA 1
ATOM 655 C C . ASN A 1 85 ? 14.445 0.981 14.166 1.00 39.41 85 ASN A C 1
ATOM 657 O O . ASN A 1 85 ? 14.286 -0.194 14.492 1.00 39.41 85 ASN A O 1
ATOM 661 N N . ALA A 1 86 ? 14.350 1.377 12.893 1.00 38.69 86 ALA A N 1
ATOM 662 C CA . ALA A 1 86 ? 13.916 0.494 11.813 1.00 38.69 86 ALA A CA 1
ATOM 663 C C . ALA A 1 86 ? 15.018 0.024 10.851 1.00 38.69 86 ALA A C 1
ATOM 665 O O . ALA A 1 86 ? 14.844 -0.966 10.151 1.00 38.69 86 ALA A O 1
ATOM 666 N N . THR A 1 87 ? 16.195 0.640 10.856 1.00 34.50 87 THR A N 1
ATOM 667 C CA . THR A 1 87 ? 17.368 0.131 10.128 1.00 34.50 87 THR A CA 1
ATOM 668 C C . THR A 1 87 ? 17.960 -1.123 10.777 1.00 34.50 87 THR A C 1
ATOM 670 O O . THR A 1 87 ? 18.705 -1.848 10.130 1.00 34.50 87 THR A O 1
ATOM 673 N N . SER A 1 88 ? 17.576 -1.419 12.020 1.00 42.94 88 SER A N 1
ATOM 674 C CA . SER A 1 88 ? 17.830 -2.674 12.735 1.00 42.94 88 SER A CA 1
ATOM 675 C C . SER A 1 88 ? 16.737 -3.734 12.537 1.00 42.94 88 SER A C 1
ATOM 677 O O . SER A 1 88 ? 16.802 -4.776 13.178 1.00 42.94 88 SER A O 1
ATOM 679 N N . ILE A 1 89 ? 15.719 -3.480 11.700 1.00 48.22 89 ILE A N 1
ATOM 680 C CA . ILE A 1 89 ? 14.569 -4.385 11.551 1.00 48.22 89 ILE A CA 1
ATOM 681 C C . ILE A 1 89 ? 14.897 -5.551 10.621 1.00 48.22 89 ILE A C 1
ATOM 683 O O . ILE A 1 89 ? 14.645 -6.675 11.008 1.00 48.22 89 ILE A O 1
ATOM 687 N N . VAL A 1 90 ? 15.525 -5.363 9.456 1.00 47.56 90 VAL A N 1
ATOM 688 C CA . VAL A 1 90 ? 15.937 -6.527 8.646 1.00 47.56 90 VAL A CA 1
ATOM 689 C C . VAL A 1 90 ? 17.264 -7.062 9.173 1.00 47.56 90 VAL A C 1
ATOM 691 O O . VAL A 1 90 ? 18.328 -6.646 8.715 1.00 47.56 90 VAL A O 1
ATOM 694 N N . ASP A 1 91 ? 17.205 -7.967 10.147 1.00 57.41 91 ASP A N 1
ATOM 695 C CA . ASP A 1 91 ? 18.386 -8.707 10.573 1.00 57.41 91 ASP A CA 1
ATOM 696 C C . ASP A 1 91 ? 18.927 -9.505 9.374 1.00 57.41 91 ASP A C 1
ATOM 698 O O . ASP A 1 91 ? 18.279 -10.390 8.817 1.00 57.41 91 ASP A O 1
ATOM 702 N N . LEU A 1 92 ? 20.133 -9.160 8.923 1.00 56.53 92 LEU A N 1
ATOM 703 C CA . LEU A 1 92 ? 20.770 -9.829 7.790 1.00 56.53 92 LEU A CA 1
ATOM 704 C C . LEU A 1 92 ? 21.160 -11.281 8.115 1.00 56.53 92 LEU A C 1
ATOM 706 O O . LEU A 1 92 ? 21.468 -12.038 7.193 1.00 56.53 92 LEU A O 1
ATOM 710 N N . SER A 1 93 ? 21.127 -11.663 9.397 1.00 63.56 93 SER A N 1
ATOM 711 C CA . SER A 1 93 ? 21.257 -13.040 9.872 1.00 63.56 93 SER A CA 1
ATOM 712 C C . SER A 1 93 ? 19.999 -13.879 9.603 1.00 63.56 93 SER A C 1
ATOM 714 O O . SER A 1 93 ? 20.088 -15.102 9.466 1.00 63.56 93 SER A O 1
ATOM 716 N N . VAL A 1 94 ? 18.843 -13.228 9.429 1.00 63.88 94 VAL A N 1
ATOM 717 C CA . VAL A 1 94 ? 17.576 -13.870 9.073 1.00 63.88 94 VAL A CA 1
ATOM 718 C C . VAL A 1 94 ? 17.676 -14.450 7.660 1.00 63.88 94 VAL A C 1
ATOM 720 O O . VAL A 1 94 ? 18.164 -13.777 6.746 1.00 63.88 94 VAL A O 1
ATOM 723 N N . PRO A 1 95 ? 17.195 -15.682 7.415 1.00 75.81 95 PRO A N 1
ATOM 724 C CA . PRO A 1 95 ? 17.187 -16.273 6.087 1.00 75.81 95 PRO A CA 1
ATOM 725 C C . PRO A 1 95 ? 16.570 -15.350 5.033 1.00 75.81 95 PRO A C 1
ATOM 727 O O . PRO A 1 95 ? 15.478 -14.810 5.205 1.00 75.81 95 PRO A O 1
ATOM 730 N N . ARG A 1 96 ? 17.228 -15.241 3.873 1.00 63.91 96 ARG A N 1
ATOM 731 C CA . ARG A 1 96 ? 16.800 -14.386 2.749 1.00 63.91 96 ARG A CA 1
ATOM 732 C C . ARG A 1 96 ? 15.320 -14.562 2.369 1.00 63.91 96 ARG A C 1
ATOM 734 O O . ARG A 1 96 ? 14.685 -13.603 1.947 1.00 63.91 96 ARG A O 1
ATOM 741 N N . GLN A 1 97 ? 14.761 -15.765 2.514 1.00 70.38 97 GLN A N 1
ATOM 742 C CA . GLN A 1 97 ? 13.342 -16.024 2.253 1.00 70.38 97 GLN A CA 1
ATOM 743 C C . GLN A 1 97 ? 12.416 -15.254 3.209 1.00 70.38 97 GLN A C 1
ATOM 745 O O . GLN A 1 97 ? 11.415 -14.694 2.772 1.00 70.38 97 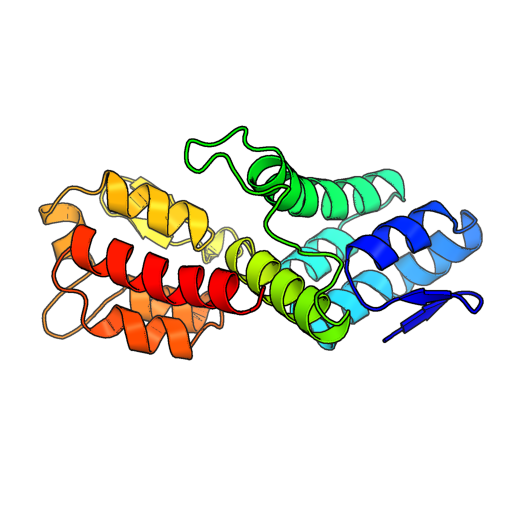GLN A O 1
ATOM 750 N N . GLN A 1 98 ? 12.765 -15.184 4.493 1.00 68.00 98 GLN A N 1
ATOM 751 C CA . GLN A 1 98 ? 12.007 -14.430 5.493 1.00 68.00 98 GLN A CA 1
ATOM 752 C C . GLN A 1 98 ? 12.155 -12.920 5.266 1.00 68.00 98 GLN A C 1
ATOM 754 O O . GLN A 1 98 ? 11.160 -12.204 5.304 1.00 68.00 98 GLN A O 1
ATOM 759 N N . GLN A 1 99 ? 13.347 -12.449 4.882 1.00 64.75 99 GLN A N 1
ATOM 760 C CA . GLN A 1 99 ? 13.551 -11.050 4.473 1.00 64.75 99 GLN A CA 1
ATOM 761 C C . GLN A 1 99 ? 12.680 -10.667 3.262 1.00 64.75 99 GLN A C 1
ATOM 763 O O . GLN A 1 99 ? 12.087 -9.589 3.226 1.00 64.75 99 GLN A O 1
ATOM 768 N N . GLN A 1 100 ? 12.584 -11.547 2.258 1.00 65.56 100 GLN A N 1
ATOM 769 C CA . GLN A 1 100 ? 11.743 -11.328 1.076 1.00 65.56 100 GLN A CA 1
ATOM 770 C C . GLN A 1 100 ? 10.261 -11.266 1.437 1.00 65.56 100 GLN A C 1
ATOM 772 O O . GLN A 1 100 ? 9.548 -10.399 0.934 1.00 65.56 100 GLN A O 1
ATOM 777 N N . GLU A 1 101 ? 9.808 -12.156 2.315 1.00 70.12 101 GLU A N 1
ATOM 778 C CA . GLU A 1 101 ? 8.424 -12.172 2.771 1.00 70.12 101 GLU A CA 1
ATOM 779 C C . GLU A 1 101 ? 8.085 -10.922 3.594 1.00 70.12 101 GLU A C 1
ATOM 781 O O . GLU A 1 101 ? 7.048 -10.300 3.365 1.00 70.12 101 GLU A O 1
ATOM 786 N N . PHE A 1 102 ? 8.998 -10.482 4.461 1.00 70.62 102 PHE A N 1
ATOM 787 C CA . PHE A 1 102 ? 8.872 -9.219 5.184 1.00 70.62 102 PHE A CA 1
ATOM 788 C C . PHE A 1 102 ? 8.720 -8.031 4.223 1.00 70.62 102 PHE A C 1
ATOM 790 O O . PHE A 1 102 ? 7.755 -7.272 4.315 1.00 70.62 102 PHE A O 1
ATOM 797 N N . LEU A 1 103 ? 9.625 -7.896 3.247 1.00 66.50 103 LEU A N 1
ATOM 798 C CA . LEU A 1 103 ? 9.559 -6.816 2.259 1.00 66.50 103 LEU A CA 1
ATOM 799 C C . LEU A 1 103 ? 8.262 -6.866 1.446 1.00 66.50 103 LEU A C 1
ATOM 801 O O . LEU A 1 103 ? 7.657 -5.825 1.196 1.00 66.50 103 LEU A O 1
ATOM 805 N N . ARG A 1 104 ? 7.805 -8.061 1.056 1.00 71.06 104 ARG A N 1
ATOM 806 C CA . ARG A 1 104 ? 6.536 -8.242 0.339 1.00 71.06 104 ARG A CA 1
ATOM 807 C C . ARG A 1 104 ? 5.359 -7.715 1.156 1.00 71.06 104 ARG A C 1
ATOM 809 O O . ARG A 1 104 ? 4.508 -7.010 0.616 1.00 71.06 104 ARG A O 1
ATOM 816 N N . GLN A 1 105 ? 5.319 -8.023 2.448 1.00 74.00 105 GLN A N 1
ATOM 817 C CA . GLN A 1 105 ? 4.250 -7.564 3.327 1.00 74.00 105 GLN A CA 1
ATOM 818 C C . GLN A 1 105 ? 4.314 -6.054 3.581 1.00 74.00 105 GLN A C 1
ATOM 820 O O . GLN A 1 105 ? 3.291 -5.383 3.469 1.00 74.00 105 GLN A O 1
ATOM 825 N N . VAL A 1 106 ? 5.502 -5.486 3.809 1.00 73.25 106 VAL A N 1
ATOM 826 C CA . VAL A 1 106 ? 5.672 -4.027 3.929 1.00 73.25 106 VAL A CA 1
ATOM 827 C C . VAL A 1 106 ? 5.201 -3.309 2.660 1.00 73.25 106 VAL A C 1
ATOM 829 O O . VAL A 1 106 ? 4.494 -2.308 2.742 1.00 73.25 106 VAL A O 1
ATOM 832 N N . MET A 1 107 ? 5.533 -3.832 1.478 1.00 72.50 107 MET A N 1
ATOM 833 C CA . MET A 1 107 ? 5.105 -3.233 0.210 1.00 72.50 107 MET A CA 1
ATOM 834 C C . MET A 1 107 ? 3.586 -3.280 0.021 1.00 72.50 107 MET A C 1
ATOM 836 O O . MET A 1 107 ? 3.029 -2.330 -0.523 1.00 72.50 107 MET A O 1
ATOM 840 N N . ARG A 1 108 ? 2.909 -4.326 0.513 1.00 76.44 108 ARG A N 1
ATOM 841 C CA . ARG A 1 108 ? 1.438 -4.379 0.546 1.00 76.44 108 ARG A CA 1
ATOM 842 C C . ARG A 1 108 ? 0.838 -3.297 1.442 1.00 76.44 108 ARG A C 1
ATOM 844 O O . ARG A 1 108 ? -0.146 -2.679 1.058 1.00 76.44 108 ARG A O 1
ATOM 851 N N . LEU A 1 109 ? 1.439 -3.017 2.601 1.00 77.19 109 LEU A N 1
ATOM 852 C CA . LEU A 1 109 ? 0.959 -1.949 3.493 1.00 77.19 109 LEU A CA 1
ATOM 853 C C . LEU A 1 109 ? 1.030 -0.558 2.851 1.00 77.19 109 LEU A C 1
ATOM 855 O O . LEU A 1 109 ? 0.217 0.315 3.157 1.00 77.19 109 LEU A O 1
ATOM 859 N N . LEU A 1 110 ? 2.014 -0.360 1.975 1.00 77.94 110 LEU A N 1
ATOM 860 C CA . LEU A 1 110 ? 2.248 0.888 1.252 1.00 77.94 110 LEU A CA 1
ATOM 861 C C . LEU A 1 110 ? 1.539 0.935 -0.103 1.00 77.94 110 LEU A C 1
ATOM 863 O O . LEU A 1 110 ? 1.689 1.908 -0.844 1.00 77.94 110 LEU A O 1
ATOM 867 N N . GLU A 1 111 ? 0.793 -0.107 -0.461 1.00 82.31 111 GLU A N 1
ATOM 868 C CA . GLU A 1 111 ? 0.084 -0.135 -1.723 1.00 82.31 111 GLU A CA 1
ATOM 869 C C . GLU A 1 111 ? -1.099 0.834 -1.696 1.00 82.31 111 GLU A C 1
ATOM 871 O O . GLU A 1 111 ? -2.028 0.710 -0.901 1.00 82.31 111 GLU A O 1
ATOM 876 N N . GLU A 1 112 ? -1.044 1.826 -2.582 1.00 84.38 112 GLU A N 1
ATOM 877 C CA . GLU A 1 112 ? -2.115 2.800 -2.744 1.00 84.38 112 GLU A CA 1
ATOM 878 C C . GLU A 1 112 ? -3.254 2.246 -3.607 1.00 84.38 112 GLU A C 1
ATOM 880 O O . GLU A 1 112 ? -3.050 1.747 -4.723 1.00 84.38 112 GLU A O 1
ATOM 885 N N . ALA A 1 113 ? -4.474 2.416 -3.106 1.00 87.69 113 ALA A N 1
ATOM 886 C CA . ALA A 1 113 ? -5.699 2.334 -3.872 1.00 87.69 113 ALA A CA 1
ATOM 887 C C . ALA A 1 113 ? -5.664 3.333 -5.037 1.00 87.69 113 ALA A C 1
ATOM 889 O O . ALA A 1 113 ? -5.110 4.430 -4.936 1.00 87.69 113 ALA A O 1
ATOM 890 N N . ALA A 1 114 ? -6.297 2.957 -6.150 1.00 83.81 114 ALA A N 1
ATOM 891 C CA . ALA A 1 114 ? -6.534 3.897 -7.238 1.00 83.81 114 ALA A CA 1
ATOM 892 C C . ALA A 1 114 ? -7.333 5.113 -6.716 1.00 83.81 114 ALA A C 1
ATOM 894 O O . ALA A 1 114 ? -8.166 4.922 -5.825 1.00 83.81 114 ALA A O 1
ATOM 895 N N . PRO A 1 115 ? -7.113 6.338 -7.231 1.00 86.06 115 PRO A N 1
ATOM 896 C CA . PRO A 1 115 ? -7.756 7.550 -6.712 1.00 86.06 115 PRO A CA 1
ATOM 897 C C . PRO A 1 115 ? -9.284 7.450 -6.583 1.00 86.06 115 PRO A C 1
ATOM 899 O O . PRO A 1 115 ? -9.857 7.897 -5.593 1.00 86.06 115 PRO A O 1
ATOM 902 N N . GLU A 1 116 ? -9.941 6.805 -7.543 1.00 90.94 116 GLU A N 1
ATOM 903 C CA . GLU A 1 116 ? -11.387 6.569 -7.587 1.00 90.94 116 GLU A CA 1
ATOM 904 C C . GLU A 1 116 ? -11.878 5.490 -6.608 1.00 90.94 116 GLU A C 1
ATOM 906 O O . GLU A 1 116 ? -13.075 5.374 -6.352 1.00 90.94 116 GLU A O 1
ATOM 911 N N . ARG A 1 117 ? -10.955 4.704 -6.047 1.00 93.44 117 ARG A N 1
ATOM 912 C CA . ARG A 1 117 ? -11.210 3.686 -5.018 1.00 93.44 117 ARG A CA 1
ATOM 913 C C . ARG A 1 117 ? -10.627 4.073 -3.655 1.00 93.44 117 ARG A C 1
ATOM 915 O O . ARG A 1 117 ? -10.676 3.260 -2.731 1.00 93.44 117 ARG A O 1
ATOM 922 N N . ALA A 1 118 ? -10.060 5.272 -3.522 1.00 94.88 118 ALA A N 1
ATOM 923 C CA . ALA A 1 118 ? -9.598 5.784 -2.241 1.00 94.88 118 ALA A CA 1
ATOM 924 C C . ALA A 1 118 ? -10.774 5.909 -1.264 1.00 94.88 118 ALA A C 1
ATOM 926 O O . ALA A 1 118 ? -11.917 6.153 -1.662 1.00 94.88 118 ALA A O 1
ATOM 927 N N . PHE A 1 119 ? -10.495 5.724 0.020 1.00 96.75 119 PHE A N 1
ATOM 928 C CA . PHE A 1 119 ? -11.505 5.845 1.054 1.00 96.75 119 PHE A CA 1
ATOM 929 C C . PHE A 1 119 ? -11.644 7.304 1.475 1.00 96.75 119 PHE A C 1
ATOM 931 O O . PHE A 1 119 ? -10.667 7.936 1.872 1.00 96.75 119 PHE A O 1
ATOM 938 N N . TRP A 1 120 ? -12.863 7.831 1.411 1.00 96.12 120 TRP A N 1
ATOM 939 C CA . TRP A 1 120 ? -13.167 9.189 1.843 1.00 96.12 120 TRP A CA 1
ATOM 940 C C . TRP A 1 120 ? -13.960 9.150 3.135 1.00 96.12 120 TRP A C 1
ATOM 942 O O . TRP A 1 120 ? -15.070 8.620 3.191 1.00 96.12 120 TRP A O 1
ATOM 952 N N . THR A 1 121 ? -13.396 9.734 4.181 1.00 93.25 121 THR A N 1
ATOM 953 C CA . THR A 1 121 ? -14.088 9.864 5.455 1.00 93.25 121 THR A CA 1
ATOM 954 C C . THR A 1 121 ? -15.096 11.022 5.410 1.00 93.25 121 THR A C 1
ATOM 956 O O . THR A 1 121 ? -15.002 11.936 4.586 1.00 93.25 121 THR A O 1
ATOM 959 N N . CYS A 1 122 ? -16.070 11.036 6.327 1.00 92.00 122 CYS A N 1
ATOM 960 C CA . CYS A 1 122 ? -17.074 12.101 6.401 1.00 92.00 122 CYS A CA 1
ATOM 961 C C . CYS A 1 122 ? -16.473 13.466 6.793 1.00 92.00 122 CYS A C 1
ATOM 963 O O . CYS A 1 122 ? -17.080 14.504 6.541 1.00 92.00 122 CYS A O 1
ATOM 965 N N . ASP A 1 123 ? -15.272 13.482 7.376 1.00 88.88 123 ASP A N 1
ATOM 966 C CA . ASP A 1 123 ? -14.469 14.675 7.657 1.00 88.88 123 ASP A CA 1
ATOM 967 C C . ASP A 1 123 ? -13.484 15.035 6.529 1.00 88.88 123 ASP A C 1
ATOM 969 O O . ASP A 1 123 ? -12.611 15.877 6.720 1.00 88.88 123 ASP A O 1
ATOM 973 N N . ARG A 1 124 ? -13.697 14.491 5.320 1.00 91.69 124 ARG A N 1
ATOM 974 C CA . ARG A 1 124 ? -12.974 14.826 4.077 1.00 91.69 124 ARG A CA 1
ATOM 975 C C . ARG A 1 124 ? -11.501 14.414 4.064 1.00 91.69 124 ARG A C 1
ATOM 977 O O . ARG A 1 124 ? -10.729 14.950 3.270 1.00 91.69 124 ARG A O 1
ATOM 984 N N . ILE A 1 125 ? -11.115 13.455 4.898 1.00 91.19 125 ILE A N 1
ATOM 985 C CA . ILE A 1 125 ? -9.795 12.834 4.829 1.00 91.19 125 ILE A CA 1
ATOM 986 C C . ILE A 1 125 ? -9.839 11.773 3.727 1.00 91.19 125 ILE A C 1
ATOM 988 O O . ILE A 1 125 ? -10.744 10.939 3.678 1.00 91.19 125 ILE A O 1
ATOM 992 N N . CYS A 1 126 ? -8.864 11.833 2.823 1.00 94.38 126 CYS A N 1
ATOM 993 C CA . CYS A 1 126 ? -8.652 10.821 1.797 1.00 94.38 126 CYS A CA 1
ATOM 994 C C . CYS A 1 126 ? -7.604 9.829 2.296 1.00 94.38 126 CYS A C 1
ATOM 996 O O . CYS A 1 126 ? -6.506 10.232 2.674 1.00 94.38 126 CYS A O 1
ATOM 998 N N . VAL A 1 127 ? -7.957 8.548 2.295 1.00 94.50 127 VAL A N 1
ATOM 999 C CA . VAL A 1 127 ? -7.112 7.441 2.733 1.00 94.50 127 VAL A CA 1
ATOM 1000 C C . VAL A 1 127 ? -6.893 6.500 1.554 1.00 94.50 127 VAL A C 1
ATOM 1002 O O . VAL A 1 127 ? -7.839 5.953 0.985 1.00 94.50 127 VAL A O 1
ATOM 1005 N N . ARG A 1 128 ? -5.632 6.311 1.169 1.00 91.25 128 ARG A N 1
ATOM 1006 C CA . ARG A 1 128 ? -5.244 5.548 -0.025 1.00 91.25 128 ARG A CA 1
ATOM 1007 C C . ARG A 1 128 ? -4.575 4.227 0.304 1.00 91.25 128 ARG A C 1
ATOM 1009 O O . ARG A 1 128 ? -4.631 3.321 -0.512 1.00 91.25 128 ARG A O 1
ATOM 1016 N N . ASN A 1 129 ? -3.961 4.088 1.470 1.00 88.75 129 ASN A N 1
ATOM 1017 C CA . ASN A 1 129 ? -3.273 2.865 1.889 1.00 88.75 129 ASN A CA 1
ATOM 1018 C C . ASN A 1 129 ? -3.463 2.625 3.398 1.00 88.75 129 ASN A C 1
ATOM 1020 O O . ASN A 1 129 ? -4.089 3.430 4.094 1.00 88.75 129 ASN A O 1
ATOM 1024 N N . LEU A 1 130 ? -2.929 1.516 3.916 1.00 89.75 130 LEU A N 1
ATOM 1025 C CA . LEU A 1 130 ? -3.068 1.165 5.335 1.00 89.75 130 LEU A CA 1
ATOM 1026 C C . LEU A 1 130 ? -2.309 2.101 6.275 1.00 89.75 130 LEU A C 1
ATOM 1028 O O . LEU A 1 130 ? -2.733 2.287 7.414 1.00 89.75 130 LEU A O 1
ATOM 1032 N N . LEU A 1 131 ? -1.208 2.698 5.817 1.00 83.94 131 LEU A N 1
ATOM 1033 C CA . LEU A 1 131 ? -0.450 3.651 6.621 1.00 83.94 131 LEU A CA 1
ATOM 1034 C C . LEU A 1 131 ? -1.247 4.946 6.828 1.00 83.94 131 LEU A C 1
ATOM 1036 O O . LEU A 1 131 ? -1.347 5.444 7.949 1.00 83.94 131 LEU A O 1
ATOM 1040 N N . GLU A 1 132 ? -1.863 5.457 5.763 1.00 87.69 132 GLU A N 1
ATOM 1041 C CA . GLU A 1 132 ? -2.773 6.600 5.824 1.00 87.69 132 GLU A CA 1
ATOM 1042 C C . GLU A 1 132 ? -4.017 6.280 6.656 1.00 87.69 132 GLU A C 1
ATOM 1044 O O . GLU A 1 132 ? -4.473 7.143 7.402 1.00 87.69 132 GLU A O 1
ATOM 1049 N N . LEU A 1 133 ? -4.525 5.042 6.603 1.00 93.38 133 LEU A N 1
ATOM 1050 C CA . LEU A 1 133 ? -5.629 4.613 7.463 1.00 93.38 133 LEU A CA 1
ATOM 1051 C C . LEU A 1 133 ? -5.223 4.664 8.937 1.00 93.38 133 LEU A C 1
ATOM 1053 O O . LEU A 1 133 ? -5.929 5.265 9.742 1.00 93.38 133 LEU A O 1
ATOM 1057 N N . ALA A 1 134 ? -4.078 4.079 9.293 1.00 89.88 134 ALA A N 1
ATOM 1058 C CA . ALA A 1 134 ? -3.571 4.090 10.662 1.00 89.88 134 ALA A CA 1
ATOM 1059 C C . ALA A 1 134 ? -3.364 5.525 11.179 1.00 89.88 134 ALA A C 1
ATOM 1061 O O . ALA A 1 134 ? -3.757 5.851 12.300 1.00 89.88 134 ALA A O 1
ATOM 1062 N N . HIS A 1 135 ? -2.806 6.405 10.343 1.00 85.00 135 HIS A N 1
ATOM 1063 C CA . HIS A 1 135 ? -2.654 7.821 10.671 1.00 85.00 135 HIS A CA 1
ATOM 1064 C C . HIS A 1 135 ? -4.007 8.530 10.843 1.00 85.00 135 HIS A C 1
ATOM 1066 O O . HIS A 1 135 ? -4.216 9.239 11.830 1.00 85.00 135 HIS A O 1
ATOM 1072 N N . GLY A 1 136 ? -4.941 8.298 9.916 1.00 89.44 136 GLY A N 1
ATOM 1073 C CA . GLY A 1 136 ? -6.292 8.846 9.959 1.00 89.44 136 GLY A CA 1
ATOM 1074 C C . GLY A 1 136 ? -7.026 8.435 11.232 1.00 89.44 136 GLY A C 1
ATOM 1075 O O . GLY A 1 136 ? -7.554 9.293 11.929 1.00 89.44 136 GLY A O 1
ATOM 1076 N N . LEU A 1 137 ? -6.974 7.151 11.603 1.00 91.19 137 LEU A N 1
ATOM 1077 C CA . LEU A 1 137 ? -7.569 6.625 12.837 1.00 91.19 137 LEU A CA 1
ATOM 1078 C C . LEU A 1 137 ? -6.999 7.287 14.098 1.00 91.19 137 LEU A C 1
ATOM 1080 O O . LEU A 1 137 ? -7.757 7.578 15.019 1.00 91.19 137 LEU A O 1
ATOM 1084 N N . GLY A 1 138 ? -5.694 7.577 14.132 1.00 88.25 138 GLY A N 1
ATOM 1085 C CA . GLY A 1 138 ? -5.041 8.214 15.282 1.00 88.25 138 GLY A CA 1
ATOM 1086 C C . GLY A 1 138 ? -5.537 9.631 15.596 1.00 88.25 138 GLY A C 1
ATOM 1087 O O . GLY A 1 138 ? -5.384 10.095 16.723 1.00 88.25 138 GLY A O 1
ATOM 1088 N N . SER A 1 139 ? -6.149 10.309 14.622 1.00 87.38 139 SER A N 1
ATOM 1089 C CA . SER A 1 139 ? -6.732 11.651 14.780 1.00 87.38 139 SER A CA 1
ATOM 1090 C C . SER A 1 139 ? -8.245 11.693 14.529 1.00 87.38 139 SER A C 1
ATOM 1092 O O . SER A 1 139 ? -8.856 12.762 14.589 1.00 87.38 139 SER A O 1
ATOM 1094 N N . MET A 1 140 ? -8.865 10.538 14.274 1.00 93.31 140 MET A N 1
ATOM 1095 C CA . MET A 1 140 ? -10.275 10.438 13.920 1.00 93.31 140 MET A CA 1
ATOM 1096 C C . MET A 1 140 ? -11.164 10.724 15.126 1.00 93.31 140 MET A C 1
ATOM 1098 O O . MET A 1 140 ? -11.017 10.132 16.196 1.00 93.31 140 MET A O 1
ATOM 1102 N N . ARG A 1 141 ? -12.148 11.605 14.934 1.00 94.94 141 ARG A N 1
ATOM 1103 C CA . ARG A 1 141 ? -13.158 11.879 15.961 1.00 94.94 141 ARG A CA 1
ATOM 1104 C C . ARG A 1 141 ? -14.095 10.676 16.143 1.00 94.94 141 ARG A C 1
ATOM 1106 O O . ARG A 1 141 ? -14.432 10.035 15.142 1.00 94.94 141 ARG A O 1
ATOM 1113 N N . PRO A 1 142 ? -14.580 10.394 17.367 1.00 96.19 142 PRO A N 1
ATOM 1114 C CA . PRO A 1 142 ? -15.465 9.256 17.624 1.00 96.19 142 PRO A CA 1
ATOM 1115 C C . PRO A 1 142 ? -16.708 9.223 16.729 1.00 96.19 142 PRO A C 1
ATOM 1117 O O . PRO A 1 142 ? -17.077 8.165 16.228 1.00 96.19 142 PRO A O 1
ATOM 1120 N N . GLU A 1 143 ? -17.321 10.377 16.465 1.00 96.19 143 GLU A N 1
ATOM 1121 C CA . GLU A 1 143 ? -18.528 10.483 15.638 1.00 96.19 143 GLU A CA 1
ATOM 1122 C C . GLU A 1 143 ? -18.237 10.158 14.169 1.00 96.19 143 GLU A C 1
ATOM 1124 O O . GLU A 1 143 ? -19.056 9.540 13.491 1.00 96.19 143 GLU A O 1
ATOM 1129 N N . ALA A 1 144 ? -17.053 10.543 13.678 1.00 95.88 144 ALA A N 1
ATOM 1130 C CA . ALA A 1 144 ? -16.616 10.207 12.328 1.00 95.88 144 ALA A CA 1
ATOM 1131 C C . ALA A 1 144 ? -16.366 8.701 12.192 1.00 95.88 144 ALA A C 1
ATOM 1133 O O . ALA A 1 144 ? -16.769 8.099 11.202 1.00 95.88 144 ALA A O 1
ATOM 1134 N N . PHE A 1 145 ? -15.769 8.073 13.209 1.00 97.06 145 PHE A N 1
ATOM 1135 C CA . PHE A 1 145 ? -15.587 6.623 13.226 1.00 97.06 145 PHE A CA 1
ATOM 1136 C C . PHE A 1 145 ? -16.931 5.881 13.242 1.00 97.06 145 PHE A C 1
ATOM 1138 O O . PHE A 1 145 ? -17.143 4.983 12.432 1.00 97.06 145 PHE A O 1
ATOM 1145 N N . GLN A 1 146 ? -17.865 6.289 14.108 1.00 96.56 146 GLN A N 1
ATOM 1146 C CA . GLN A 1 146 ? -19.202 5.687 14.216 1.00 96.56 146 GLN A CA 1
ATOM 1147 C C . GLN A 1 146 ? -20.051 5.851 12.948 1.00 96.56 146 GLN A C 1
ATOM 1149 O O . GLN A 1 146 ? -20.983 5.080 12.725 1.00 96.56 146 GLN A O 1
ATOM 1154 N N . HIS A 1 147 ? -19.732 6.832 12.100 1.00 96.31 147 HIS A N 1
ATOM 1155 C CA . HIS A 1 147 ? -20.360 6.969 10.789 1.00 96.31 147 HIS A CA 1
ATOM 1156 C C . HIS A 1 147 ? -19.993 5.813 9.843 1.00 96.31 147 HIS A C 1
ATOM 1158 O O . HIS A 1 147 ? -20.836 5.360 9.076 1.00 96.31 147 HIS A O 1
ATOM 1164 N N . HIS A 1 148 ? -18.752 5.326 9.925 1.00 97.19 148 HIS A N 1
ATOM 1165 C CA . HIS A 1 148 ? -18.207 4.257 9.074 1.00 97.19 148 HIS A CA 1
ATOM 1166 C C . HIS A 1 148 ? -18.303 2.872 9.713 1.00 97.19 148 HIS A C 1
ATOM 1168 O O . HIS A 1 148 ? -18.263 1.851 9.022 1.00 97.19 148 HIS A O 1
ATOM 1174 N N . VAL A 1 149 ? -18.398 2.821 11.041 1.00 97.31 149 VAL A N 1
ATOM 1175 C CA . VAL A 1 149 ? -18.445 1.583 11.817 1.00 97.31 149 VAL A CA 1
ATOM 1176 C C . VAL A 1 149 ? -19.696 1.562 12.678 1.00 97.31 149 VAL A C 1
ATOM 1178 O O . VAL A 1 149 ? -19.840 2.293 13.655 1.00 97.31 149 VAL A O 1
ATOM 1181 N N . THR A 1 150 ? -20.595 0.660 12.312 1.00 95.00 150 THR A N 1
ATOM 1182 C CA . THR A 1 150 ? -21.857 0.376 12.988 1.00 95.00 150 THR A CA 1
ATOM 1183 C C . THR A 1 150 ? -21.873 -1.080 13.447 1.00 95.00 150 THR A C 1
ATOM 1185 O O . THR A 1 150 ? -21.065 -1.894 13.003 1.00 95.00 150 THR A O 1
ATOM 1188 N N . GLY A 1 151 ? -22.845 -1.462 14.280 1.00 90.75 151 GLY A N 1
ATOM 1189 C CA . GLY A 1 151 ? -22.986 -2.857 14.719 1.00 90.75 151 GLY A CA 1
ATOM 1190 C C . GLY A 1 151 ? -23.239 -3.868 13.589 1.00 90.75 151 GLY A C 1
ATOM 1191 O O . GLY A 1 151 ? -23.091 -5.064 13.811 1.00 90.75 151 GLY A O 1
ATOM 1192 N N . GLN A 1 152 ? -23.619 -3.411 12.391 1.00 91.31 152 GLN A N 1
ATOM 1193 C CA . GLN A 1 152 ? -23.901 -4.272 11.237 1.00 91.31 152 GLN A CA 1
ATOM 1194 C C . GLN A 1 152 ? -22.843 -4.177 10.133 1.00 91.31 152 GLN A C 1
ATOM 1196 O O . GLN A 1 152 ? -22.796 -5.042 9.260 1.00 91.31 152 GLN A O 1
ATOM 1201 N N . ARG A 1 153 ? -22.029 -3.116 10.123 1.00 94.81 153 ARG A N 1
ATOM 1202 C CA . ARG A 1 153 ? -21.171 -2.783 8.985 1.00 94.81 153 ARG A CA 1
ATOM 1203 C C . ARG A 1 153 ? -19.936 -2.014 9.425 1.00 94.81 153 ARG A C 1
ATOM 1205 O O . ARG A 1 153 ? -20.047 -1.075 10.203 1.00 94.81 153 ARG A O 1
ATOM 1212 N N . ASN A 1 154 ? -18.791 -2.381 8.861 1.00 97.88 154 ASN A N 1
ATOM 1213 C CA . ASN A 1 154 ? -17.515 -1.706 9.056 1.00 97.88 154 ASN A CA 1
ATOM 1214 C C . ASN A 1 154 ? -16.927 -1.361 7.681 1.00 97.88 154 ASN A C 1
ATOM 1216 O O . ASN A 1 154 ? -16.413 -2.232 6.977 1.00 97.88 154 ASN A O 1
ATOM 1220 N N . ASP A 1 155 ? -17.039 -0.095 7.288 1.00 98.12 155 ASP A N 1
ATOM 1221 C CA . ASP A 1 155 ? -16.617 0.380 5.969 1.00 98.12 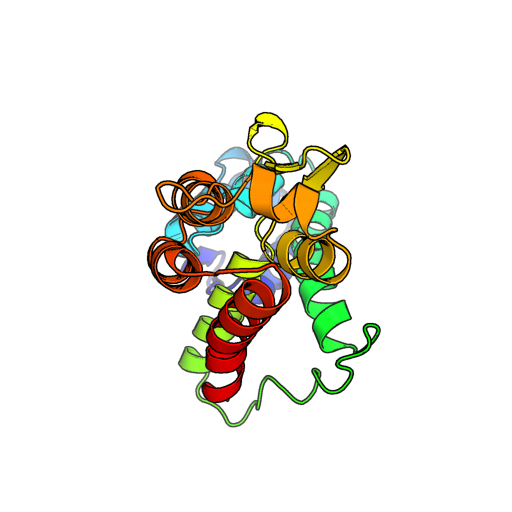155 ASP A CA 1
ATOM 1222 C C . ASP A 1 155 ? -15.107 0.274 5.751 1.00 98.12 155 ASP A C 1
ATOM 1224 O O . ASP A 1 155 ? -14.673 -0.027 4.638 1.00 98.12 155 ASP A O 1
ATOM 1228 N N . PHE A 1 156 ? -14.308 0.415 6.812 1.00 97.94 156 PHE A N 1
ATOM 1229 C CA . PHE A 1 156 ? -12.863 0.212 6.738 1.00 97.94 156 PHE A CA 1
ATOM 1230 C C . PHE A 1 156 ? -12.521 -1.244 6.426 1.00 97.94 156 PHE A C 1
ATOM 1232 O O . PHE A 1 156 ? -11.716 -1.501 5.538 1.00 97.94 156 PHE A O 1
ATOM 1239 N N . SER A 1 157 ? -13.163 -2.202 7.101 1.00 97.56 157 SER A N 1
ATOM 1240 C CA . SER A 1 157 ? -12.983 -3.635 6.833 1.00 97.56 157 SER A CA 1
ATOM 1241 C C . SER A 1 157 ? -13.340 -3.980 5.384 1.00 97.56 157 SER A C 1
ATOM 1243 O O . SER A 1 157 ? -12.539 -4.586 4.670 1.00 97.56 157 SER A O 1
ATOM 1245 N N . LEU A 1 158 ? -14.496 -3.510 4.902 1.00 97.69 158 LEU A N 1
ATOM 1246 C CA . LEU A 1 158 ? -14.919 -3.721 3.515 1.00 97.69 158 LEU A CA 1
ATOM 1247 C C . LEU A 1 158 ? -13.928 -3.116 2.511 1.00 97.69 158 LEU A C 1
ATOM 1249 O O . LEU A 1 158 ? -13.606 -3.748 1.503 1.00 97.69 158 LEU A O 1
ATOM 1253 N N . TRP A 1 159 ? -13.419 -1.915 2.789 1.00 97.81 159 TRP A N 1
ATOM 1254 C CA . TRP A 1 159 ? -12.435 -1.251 1.939 1.00 97.81 159 TRP A CA 1
ATOM 1255 C C . TRP A 1 159 ? -11.081 -1.973 1.936 1.00 97.81 159 TRP A C 1
ATOM 1257 O O . TRP A 1 159 ? -10.551 -2.267 0.867 1.00 97.81 159 TRP A O 1
ATOM 1267 N N . VAL A 1 160 ? -10.545 -2.342 3.100 1.00 95.62 160 VAL A N 1
ATOM 1268 C CA . VAL A 1 160 ? -9.280 -3.089 3.213 1.00 95.62 160 VAL A CA 1
ATOM 1269 C C . VAL A 1 160 ? -9.369 -4.434 2.480 1.00 95.62 160 VAL A C 1
ATOM 1271 O O . VAL A 1 160 ? -8.468 -4.795 1.721 1.00 95.62 160 VAL A O 1
ATOM 1274 N N . GLY A 1 161 ? -10.478 -5.157 2.630 1.00 94.75 161 GLY A N 1
ATOM 1275 C CA . GLY A 1 161 ? -10.666 -6.452 1.978 1.00 94.75 161 GLY A CA 1
ATOM 1276 C C . GLY A 1 161 ? -10.886 -6.332 0.471 1.00 94.75 161 GLY A C 1
ATOM 1277 O O . GLY A 1 161 ? -10.261 -7.050 -0.307 1.00 94.75 161 GLY A O 1
ATOM 1278 N N . GLY A 1 162 ? -11.760 -5.418 0.044 1.00 94.56 162 GLY A N 1
ATOM 1279 C CA . GLY A 1 162 ? -12.197 -5.317 -1.351 1.00 94.56 162 GLY A CA 1
ATOM 1280 C C . GLY A 1 162 ? -11.335 -4.417 -2.238 1.00 94.56 162 GLY A C 1
ATOM 1281 O O . GLY A 1 162 ? -11.237 -4.649 -3.447 1.00 94.56 162 GLY A O 1
ATOM 1282 N N . VAL A 1 163 ? -10.725 -3.372 -1.676 1.00 94.31 163 VAL A N 1
ATOM 1283 C CA . VAL A 1 163 ? -9.897 -2.411 -2.420 1.00 94.31 163 VAL A CA 1
ATOM 1284 C C . VAL A 1 163 ? -8.420 -2.732 -2.296 1.00 94.31 163 VAL A C 1
ATOM 1286 O O . VAL A 1 163 ? -7.751 -2.808 -3.325 1.00 94.31 163 VAL A O 1
ATOM 1289 N N . LEU A 1 164 ? -7.925 -2.961 -1.078 1.00 88.81 164 LEU A N 1
ATOM 1290 C CA . LEU A 1 164 ? -6.513 -3.293 -0.862 1.00 88.81 164 LEU A CA 1
ATOM 1291 C C . LEU A 1 164 ? -6.213 -4.791 -1.030 1.00 88.81 164 LEU A C 1
ATOM 1293 O O . LEU A 1 164 ? -5.053 -5.187 -0.989 1.00 88.81 164 LEU A O 1
ATOM 1297 N N . ALA A 1 165 ? -7.239 -5.621 -1.252 1.00 89.56 165 ALA A N 1
ATOM 1298 C CA . ALA A 1 165 ? -7.115 -7.071 -1.414 1.00 89.56 165 ALA A CA 1
ATOM 1299 C C . ALA A 1 165 ? -6.441 -7.763 -0.210 1.00 89.56 165 ALA A C 1
ATOM 1301 O O . ALA A 1 165 ? -5.641 -8.688 -0.373 1.00 89.56 165 ALA A O 1
ATOM 1302 N N . MET A 1 166 ? -6.778 -7.321 1.009 1.00 89.69 166 MET A N 1
ATOM 1303 C CA . MET A 1 166 ? -6.245 -7.857 2.270 1.00 89.69 166 MET A CA 1
ATOM 1304 C C . MET A 1 166 ? -7.365 -8.466 3.132 1.00 89.69 166 MET A C 1
ATOM 1306 O O . MET A 1 166 ? -7.740 -7.886 4.152 1.00 89.69 166 MET A O 1
ATOM 1310 N N . PRO A 1 167 ? -7.937 -9.617 2.724 1.00 92.00 167 PRO A N 1
ATOM 1311 C CA . PRO A 1 167 ? -9.111 -10.201 3.375 1.00 92.00 167 PRO A CA 1
ATOM 1312 C C . PRO A 1 167 ? -8.858 -10.628 4.826 1.00 92.00 167 PRO A C 1
ATOM 1314 O O . PRO A 1 167 ? -9.732 -10.425 5.663 1.00 92.00 167 PRO A O 1
ATOM 1317 N N . ASP A 1 168 ? -7.668 -11.145 5.142 1.00 90.38 168 ASP A N 1
ATOM 1318 C CA . ASP A 1 168 ? -7.336 -11.588 6.504 1.00 90.38 168 ASP A CA 1
ATOM 1319 C C . ASP A 1 168 ? -7.317 -10.399 7.475 1.00 90.38 168 ASP A C 1
ATOM 1321 O O . ASP A 1 168 ? -7.989 -10.413 8.503 1.00 90.38 168 ASP A O 1
ATOM 1325 N N . LEU A 1 169 ? -6.646 -9.310 7.086 1.00 91.44 169 LEU A N 1
ATOM 1326 C CA . LEU A 1 169 ? -6.624 -8.065 7.855 1.00 91.44 169 LEU A CA 1
ATOM 1327 C C . LEU A 1 169 ? -8.021 -7.447 7.968 1.00 91.44 169 LEU A C 1
ATOM 1329 O O . LEU A 1 169 ? -8.404 -6.956 9.028 1.00 91.44 169 LEU A O 1
ATOM 1333 N N . ALA A 1 170 ? -8.797 -7.473 6.881 1.00 95.19 170 ALA A N 1
ATOM 1334 C CA . ALA A 1 170 ? -10.176 -7.003 6.886 1.00 95.19 170 ALA A CA 1
ATOM 1335 C C . ALA A 1 170 ? -11.024 -7.766 7.909 1.00 95.19 170 ALA A C 1
ATOM 1337 O O . ALA A 1 170 ? -11.796 -7.145 8.643 1.00 95.19 170 ALA A O 1
ATOM 1338 N N . GLN A 1 171 ? -10.860 -9.089 7.981 1.00 95.00 171 GLN A N 1
ATOM 1339 C CA . GLN A 1 171 ? -11.535 -9.932 8.957 1.00 95.00 171 GLN A CA 1
ATOM 1340 C C . GLN A 1 171 ? -11.078 -9.616 10.383 1.00 95.00 171 GLN A C 1
ATOM 1342 O O . GLN A 1 171 ? -11.936 -9.486 11.258 1.00 95.00 171 GLN A O 1
ATOM 1347 N N . SER A 1 172 ? -9.773 -9.420 10.606 1.00 93.50 172 SER A N 1
ATOM 1348 C CA . SER A 1 172 ? -9.237 -8.977 11.896 1.00 93.50 172 SER A CA 1
ATOM 1349 C C . SER A 1 172 ? -9.925 -7.689 12.348 1.00 93.50 172 SER A C 1
ATOM 1351 O O . SER A 1 172 ? -10.558 -7.665 13.398 1.00 93.50 172 SER A O 1
ATOM 1353 N N . ILE A 1 173 ? -9.905 -6.626 11.539 1.00 95.69 173 ILE A N 1
ATOM 1354 C CA . ILE A 1 173 ? -10.418 -5.309 11.957 1.00 95.69 173 ILE A CA 1
ATOM 1355 C C . ILE A 1 173 ? -11.947 -5.184 11.943 1.00 95.69 173 ILE A C 1
ATOM 1357 O O . ILE A 1 173 ? -12.476 -4.164 12.392 1.00 95.69 173 ILE A O 1
ATOM 1361 N N . ALA A 1 174 ? -12.677 -6.188 11.443 1.00 96.50 174 ALA A N 1
ATOM 1362 C CA . ALA A 1 174 ? -14.135 -6.144 11.322 1.00 96.50 174 ALA A CA 1
ATOM 1363 C C . ALA A 1 174 ? -14.830 -5.897 12.672 1.00 96.50 174 ALA A C 1
ATOM 1365 O O . ALA A 1 174 ? -15.821 -5.171 12.726 1.00 96.50 174 ALA A O 1
ATOM 1366 N N . GLY A 1 175 ? -14.274 -6.448 13.757 1.00 94.44 175 GLY A N 1
ATOM 1367 C CA . GLY A 1 175 ? -14.797 -6.331 15.123 1.00 94.44 175 GLY A CA 1
ATOM 1368 C C . GLY A 1 175 ? -14.353 -5.084 15.898 1.00 94.44 175 GLY A C 1
ATOM 1369 O O . GLY A 1 175 ? -14.602 -5.004 17.106 1.00 94.44 175 GLY A O 1
ATOM 1370 N N . ALA A 1 176 ? -13.674 -4.132 15.252 1.00 96.50 176 ALA A N 1
ATOM 1371 C CA . ALA A 1 176 ? -13.236 -2.907 15.907 1.00 96.50 176 ALA A CA 1
ATOM 1372 C C . ALA A 1 176 ? -14.429 -2.077 16.415 1.00 96.50 176 ALA A C 1
ATOM 1374 O O . ALA A 1 176 ? -15.452 -1.950 15.747 1.00 96.50 176 ALA A O 1
ATOM 1375 N N . ARG A 1 177 ? -14.288 -1.506 17.616 1.00 94.00 177 ARG A N 1
ATOM 1376 C CA . ARG A 1 177 ? -15.378 -0.809 18.334 1.00 94.00 177 ARG A CA 1
ATOM 1377 C C . ARG A 1 177 ? -15.223 0.705 18.326 1.00 94.00 177 ARG A C 1
ATOM 1379 O O . ARG A 1 177 ? -16.204 1.432 18.422 1.00 94.00 177 ARG A O 1
ATOM 1386 N N . ASP A 1 178 ? -13.985 1.152 18.205 1.00 96.38 178 ASP A N 1
ATOM 1387 C CA . ASP A 1 178 ? -13.577 2.542 18.133 1.00 96.38 178 ASP A CA 1
ATOM 1388 C C . ASP A 1 178 ? -12.258 2.629 17.346 1.00 96.38 178 ASP A C 1
ATOM 1390 O O . ASP A 1 178 ? -11.635 1.607 17.018 1.00 96.38 178 ASP A O 1
ATOM 1394 N N . ALA A 1 179 ? -11.845 3.855 17.019 1.00 95.31 179 ALA A N 1
ATOM 1395 C CA . ALA A 1 179 ? -10.657 4.104 16.210 1.00 95.31 179 ALA A CA 1
ATOM 1396 C C . ALA A 1 179 ? -9.364 3.619 16.886 1.00 95.31 179 ALA A C 1
ATOM 1398 O O . ALA A 1 179 ? -8.478 3.099 16.207 1.00 95.31 179 ALA A O 1
ATOM 1399 N N . ALA A 1 180 ? -9.269 3.734 18.214 1.00 91.81 180 ALA A N 1
ATOM 1400 C CA . ALA A 1 180 ? -8.096 3.304 18.970 1.00 91.81 180 ALA A CA 1
ATOM 1401 C C . ALA A 1 180 ? -7.963 1.774 18.970 1.00 91.81 180 ALA A C 1
ATOM 1403 O O . ALA A 1 180 ? -6.877 1.248 18.727 1.00 91.81 180 ALA A O 1
ATOM 1404 N N . HIS A 1 181 ? -9.073 1.058 19.160 1.00 94.62 181 HIS A N 1
ATOM 1405 C CA . HIS A 1 181 ? -9.125 -0.394 19.062 1.00 94.62 181 HIS A CA 1
ATOM 1406 C C . HIS A 1 181 ? -8.748 -0.856 17.649 1.00 94.62 181 HIS A C 1
ATOM 1408 O O . HIS A 1 181 ? -7.901 -1.734 17.512 1.00 94.62 181 HIS A O 1
ATOM 1414 N N . MET A 1 182 ? -9.284 -0.229 16.593 1.00 95.25 182 MET A N 1
ATOM 1415 C CA . MET A 1 182 ? -8.897 -0.562 15.215 1.00 95.25 182 MET A CA 1
ATOM 1416 C C . MET A 1 182 ? -7.400 -0.345 14.971 1.00 95.25 182 MET A C 1
ATOM 1418 O O . MET A 1 182 ? -6.740 -1.208 14.397 1.00 95.25 182 MET A O 1
ATOM 1422 N N . LEU A 1 183 ? -6.853 0.783 15.432 1.00 90.38 183 LEU A N 1
ATOM 1423 C CA . LEU A 1 183 ? -5.430 1.084 15.306 1.00 90.38 183 LEU A CA 1
ATOM 1424 C C . LEU A 1 183 ? -4.564 0.043 16.026 1.00 90.38 183 LEU A C 1
ATOM 1426 O O . LEU A 1 183 ? -3.536 -0.363 15.493 1.00 90.38 183 LEU A O 1
ATOM 1430 N N . GLN A 1 184 ? -4.989 -0.430 17.200 1.00 86.12 184 GLN A N 1
ATOM 1431 C CA . GLN A 1 184 ? -4.307 -1.508 17.914 1.00 86.12 184 GLN A CA 1
ATOM 1432 C C . GLN A 1 184 ? -4.323 -2.820 17.119 1.00 86.12 184 GLN A C 1
ATOM 1434 O O . GLN A 1 184 ? -3.297 -3.492 17.051 1.00 86.12 184 GLN A O 1
ATOM 1439 N N . MET A 1 185 ? -5.452 -3.175 16.502 1.00 90.50 185 MET A N 1
ATOM 1440 C CA . MET A 1 185 ? -5.563 -4.381 15.673 1.00 90.50 185 MET A CA 1
ATOM 1441 C C . MET A 1 185 ? -4.668 -4.290 14.432 1.00 90.50 185 MET A C 1
ATOM 1443 O O . MET A 1 185 ? -3.912 -5.216 14.152 1.00 90.50 185 MET A O 1
ATOM 1447 N N . LEU A 1 186 ? -4.672 -3.138 13.748 1.00 87.38 186 LEU A N 1
ATOM 1448 C CA . LEU A 1 186 ? -3.744 -2.863 12.647 1.00 87.38 186 LEU A CA 1
ATOM 1449 C C . LEU A 1 186 ? -2.290 -2.982 13.114 1.00 87.38 186 LEU A C 1
ATOM 1451 O O . LEU A 1 186 ? -1.481 -3.612 12.443 1.00 87.38 186 LEU A O 1
ATOM 1455 N N . ALA A 1 187 ? -1.953 -2.416 14.274 1.00 79.50 187 ALA A N 1
ATOM 1456 C CA . ALA A 1 187 ? -0.604 -2.474 14.822 1.00 79.50 187 ALA A CA 1
ATOM 1457 C C . ALA A 1 187 ? -0.181 -3.897 15.211 1.00 79.50 187 ALA A C 1
ATOM 1459 O O . ALA A 1 187 ? 0.997 -4.211 15.086 1.00 79.50 187 ALA A O 1
ATOM 1460 N N . GLN A 1 188 ? -1.102 -4.752 15.666 1.00 78.62 188 GLN A N 1
ATOM 1461 C CA . GLN A 1 188 ? -0.828 -6.162 15.957 1.00 78.62 188 GLN A CA 1
ATOM 1462 C C . GLN A 1 188 ? -0.553 -6.955 14.679 1.00 78.62 188 GLN A C 1
ATOM 1464 O O . GLN A 1 188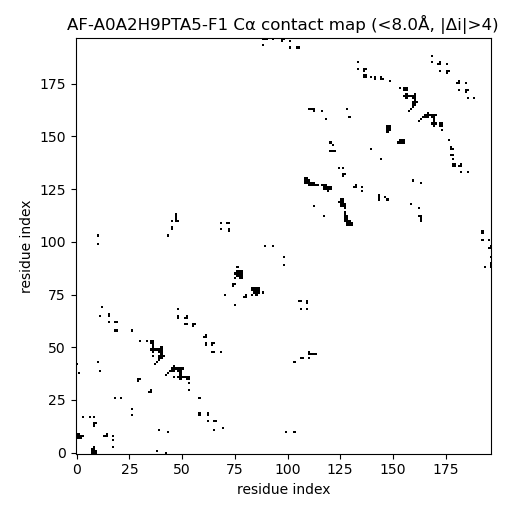 ? 0.455 -7.650 14.603 1.00 78.62 188 GLN A O 1
ATOM 1469 N N . ASP A 1 189 ? -1.370 -6.785 13.642 1.00 76.12 189 ASP A N 1
ATOM 1470 C CA . ASP A 1 189 ? -1.107 -7.439 12.355 1.00 76.12 189 ASP A CA 1
ATOM 1471 C C . ASP A 1 189 ? 0.175 -6.894 11.697 1.00 76.12 189 ASP A C 1
ATOM 1473 O O . ASP A 1 189 ? 0.951 -7.642 11.105 1.00 76.12 189 ASP A O 1
ATOM 1477 N N . MET A 1 190 ? 0.484 -5.606 11.879 1.00 69.88 190 MET A N 1
ATOM 1478 C CA . MET A 1 190 ? 1.762 -5.023 11.454 1.00 69.88 190 MET A CA 1
ATOM 1479 C C . MET A 1 190 ? 2.942 -5.442 12.346 1.00 69.88 190 MET A C 1
ATOM 1481 O O . MET A 1 190 ? 4.076 -5.463 11.874 1.00 69.88 190 MET A O 1
ATOM 1485 N N . SER A 1 191 ? 2.732 -5.775 13.624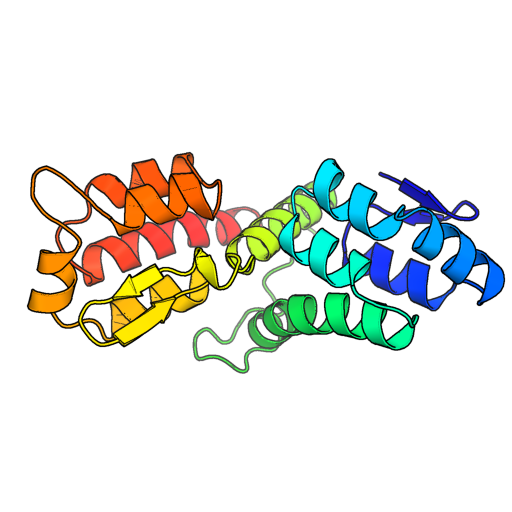 1.00 63.25 191 SER A N 1
ATOM 1486 C CA . SER A 1 191 ? 3.797 -6.248 14.519 1.00 63.25 191 SER A CA 1
ATOM 1487 C C . SER A 1 191 ? 4.128 -7.719 14.297 1.00 63.25 191 SER A C 1
ATOM 1489 O O . SER A 1 191 ? 5.270 -8.109 14.538 1.00 63.25 191 SER A O 1
ATOM 1491 N N . LEU A 1 192 ? 3.209 -8.513 13.738 1.00 54.91 192 LEU A N 1
ATOM 1492 C CA . LEU A 1 192 ? 3.535 -9.836 13.199 1.00 54.91 192 LEU A CA 1
ATOM 1493 C C . LEU A 1 192 ? 4.634 -9.751 12.127 1.00 54.91 192 LEU A C 1
ATOM 1495 O O . LEU A 1 192 ? 5.477 -10.641 12.066 1.00 54.91 192 LEU A O 1
ATOM 1499 N N . LEU A 1 193 ? 4.731 -8.640 11.382 1.00 53.94 193 LEU A N 1
ATOM 1500 C CA . LEU A 1 193 ? 5.867 -8.376 10.483 1.00 53.94 193 LEU A CA 1
ATOM 1501 C C . LEU A 1 193 ? 7.192 -8.239 11.228 1.00 53.94 193 LEU A C 1
ATOM 1503 O O . LEU A 1 193 ? 8.234 -8.610 10.698 1.00 53.94 193 LEU A O 1
ATOM 1507 N N . ARG A 1 194 ? 7.166 -7.699 12.452 1.00 50.78 194 ARG A N 1
ATOM 1508 C CA . ARG A 1 194 ? 8.361 -7.554 13.293 1.00 50.78 194 ARG A CA 1
ATOM 1509 C C . ARG A 1 194 ? 8.815 -8.870 13.915 1.00 50.78 194 ARG A C 1
ATOM 1511 O O . ARG A 1 194 ? 9.999 -9.004 14.166 1.00 50.78 194 ARG A O 1
ATOM 1518 N N . GLY A 1 195 ? 7.906 -9.813 14.165 1.00 47.94 195 GLY A N 1
ATOM 1519 C CA . GLY A 1 195 ? 8.240 -11.133 14.719 1.00 47.94 195 GLY A CA 1
ATOM 1520 C C . GLY A 1 195 ? 8.844 -12.118 13.710 1.00 47.94 195 GLY A C 1
ATOM 1521 O O . GLY A 1 195 ? 9.194 -13.231 14.089 1.00 47.94 195 GLY A O 1
ATOM 1522 N N . MET A 1 196 ? 8.940 -11.735 12.430 1.00 47.09 196 MET A N 1
ATOM 1523 C CA . MET A 1 196 ? 9.594 -12.509 11.362 1.00 47.09 196 MET A CA 1
ATOM 1524 C C . MET A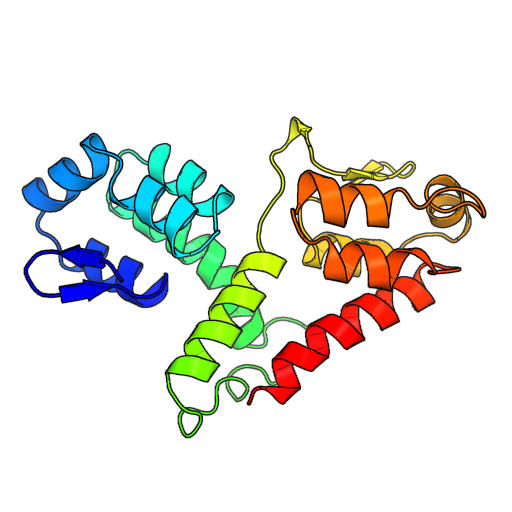 1 196 ? 11.097 -12.209 11.225 1.00 47.09 196 MET A C 1
ATOM 1526 O O . MET A 1 196 ? 11.716 -12.614 10.237 1.00 47.09 196 MET A O 1
ATOM 1530 N N . LEU A 1 197 ? 11.649 -11.468 12.184 1.00 40.50 197 LEU A N 1
ATOM 1531 C CA . LEU A 1 197 ? 13.015 -10.961 12.252 1.00 40.50 197 LEU A CA 1
ATOM 1532 C C . LEU A 1 197 ? 13.642 -11.422 13.564 1.00 40.50 197 LEU A C 1
ATOM 1534 O O . LEU A 1 197 ? 14.840 -11.760 13.532 1.00 40.50 197 LEU A O 1
#

Sequence (197 aa):
FWTVNGTCVRNVLELAQCIQSLDEATYQGHQQHGDFSSWVSNSLHLPGLGRALESTTTRQAALLAINNRSTLVLQVLQGQNPWANATSIVDLSVPRQQQQEFLRQVMRLLEEAAPERAFWTCDRICVRNLLELAHGLGSMRPEAFQHHVTGQRNDFSLWVGGVLAMPDLAQSIAGARDAAHMLQMLAQDMSLLRGML

Nearest PDB structures (foldseek):
  4wch-assembly1_D  TM=1.844E-01  e=7.044E+00  Glossoscolex paulistus

Radius of gyration: 18.28 Å; Cα contacts (8 Å, |Δi|>4): 227; chains: 1; bounding box: 46×31×45 Å

Foldseek 3Di:
DDADPNQDDQDLVSVLVVLVPDDPVSNQVCLVVLVVLCCCCPVLVQNQLSVQSNPDPDSVSNSCSSVVLVVVVVCVQCQVDPVRDRVPQPDPPQPPVLVSVLNSVSSLQSRFFDQVLWDAFPVGQTHGGNVSLLVCLVPPDFVRLCVQADPVHHNVLVSCCPGSVPNVLSVQLNPPDGSVSSSVSSVVVVCVSSVSD